Protein 2OFC (pdb70)

Sequence (282 aa):
TYKITVRVYQTNPNAFFHPVEKTVWKYANGGTWTITDDQHVLTMGGSGTSGTLRFHADNGESFTATFGVHNYKRWCDIVTNLAADETGMVINQQYYSQKNREEARERQLSNYEVKNAKGRNFEIVYTEAEGNDLHANLIIGTYKITVRVYQTNPNAFFHPVEKTVWKYANGGTWTITDDQHVLTMGGSGTSGTLRFHADNGESFTATFGVHNYKRWCDIVTNLAADETGMVINQQYYSQKNREEARERQLSNYEVKNAKGRNFEIVYTEAEGNDLHANLIIG

Radius of gyration: 18.14 Å; Cα contacts (8 Å, |Δi|>4): 784; chains: 2; bounding box: 44×47×47 Å

CATH classification: 2.60.270.20

Structure (mmCIF, N/CA/C/O backbone):
data_2OFC
#
_entry.id   2OFC
#
_cell.length_a   99.811
_cell.length_b   99.811
_cell.length_c   63.991
_cell.angle_alpha   90.00
_cell.angle_beta   90.00
_cell.angle_gamma   90.00
#
_symmetry.space_group_name_H-M   'P 42 21 2'
#
loop_
_entity.id
_entity.type
_entity.pdbx_description
1 polymer 'Sclerotium rolfsii lectin'
2 non-polymer 2-AMINO-2-HYDROXYMETHYL-PROPANE-1,3-DIOL
3 non-polymer (4S)-2-METHYL-2,4-PENTANEDIOL
4 non-polymer 'ACETATE ION'
5 water water
#
loop_
_atom_site.group_PDB
_atom_site.id
_atom_site.type_symbol
_atom_site.label_atom_id
_atom_site.label_alt_id
_atom_site.label_comp_id
_atom_site.label_asym_id
_atom_site.label_entity_id
_atom_site.label_seq_id
_atom_site.pdbx_PDB_ins_code
_atom_site.Cartn_x
_atom_site.Cartn_y
_atom_site.Cartn_z
_atom_site.occupancy
_atom_site.B_iso_or_equiv
_atom_site.auth_seq_id
_atom_site.auth_comp_id
_atom_site.auth_asym_id
_atom_site.auth_atom_id
_atom_site.pdbx_PDB_model_num
ATOM 4 N N . THR A 1 2 ? 14.659 -0.646 21.611 1.00 10.28 1 THR A N 1
ATOM 5 C CA . THR A 1 2 ? 15.618 0.368 22.059 1.00 9.70 1 THR A CA 1
ATOM 6 C C . THR A 1 2 ? 16.206 0.043 23.434 1.00 8.15 1 THR A C 1
ATOM 7 O O . THR A 1 2 ? 15.621 -0.712 24.219 1.00 8.83 1 THR A O 1
ATOM 14 N N . TYR A 1 3 ? 17.378 0.600 23.688 1.00 6.92 2 TYR A N 1
ATOM 15 C CA . TYR A 1 3 ? 18.062 0.492 24.964 1.00 6.84 2 TYR A CA 1
ATOM 16 C C . TYR A 1 3 ? 18.353 1.876 25.505 1.00 6.42 2 TYR A C 1
ATOM 17 O O . TYR A 1 3 ? 18.684 2.776 24.735 1.00 8.25 2 TYR A O 1
ATOM 26 N N . LYS A 1 4 ? 18.264 2.030 26.822 1.00 6.09 3 LYS A N 1
ATOM 27 C CA . LYS A 1 4 ? 18.570 3.287 27.494 1.00 6.41 3 LYS A CA 1
ATOM 28 C C . LYS A 1 4 ? 19.601 3.019 28.569 1.00 5.39 3 LYS A C 1
ATOM 29 O O . LYS A 1 4 ? 19.509 2.011 29.271 1.00 5.95 3 LYS A O 1
ATOM 35 N N . ILE A 1 5 ? 20.574 3.922 28.684 1.00 5.17 4 ILE A N 1
ATOM 36 C CA . ILE A 1 5 ? 21.563 3.886 29.762 1.00 5.16 4 ILE A CA 1
ATOM 37 C C . ILE A 1 5 ? 21.566 5.247 30.444 1.00 5.15 4 ILE A C 1
ATOM 38 O O . ILE A 1 5 ? 21.832 6.268 29.807 1.00 6.04 4 ILE A O 1
ATOM 43 N N . THR A 1 6 ? 21.237 5.269 31.736 1.00 5.48 5 THR A N 1
ATOM 44 C CA . THR A 1 6 ? 21.164 6.490 32.534 1.00 5.64 5 THR A CA 1
ATOM 45 C C . THR A 1 6 ? 22.383 6.552 33.442 1.00 5.26 5 THR A C 1
ATOM 46 O O . THR A 1 6 ? 22.574 5.642 34.253 1.00 6.15 5 THR A O 1
ATOM 50 N N . VAL A 1 7 ? 23.182 7.608 33.312 1.00 5.32 6 VAL A N 1
ATOM 51 C CA . VAL A 1 7 ? 24.462 7.731 33.999 1.00 5.36 6 VAL A CA 1
ATOM 52 C C . VAL A 1 7 ? 24.438 8.851 35.037 1.00 5.58 6 VAL A C 1
ATOM 53 O O . VAL A 1 7 ? 24.110 10.000 34.738 1.00 6.27 6 VAL A O 1
ATOM 57 N N . ARG A 1 8 ? 24.804 8.479 36.264 1.00 5.71 7 ARG A N 1
ATOM 58 C CA . ARG A 1 8 ? 24.984 9.402 37.388 1.00 6.09 7 ARG A CA 1
ATOM 59 C C . ARG A 1 8 ? 26.472 9.551 37.671 1.00 5.99 7 ARG A C 1
ATOM 60 O O . ARG A 1 8 ? 27.167 8.554 37.850 1.00 6.61 7 ARG A O 1
ATOM 68 N N . VAL A 1 9 ? 26.953 10.790 37.743 1.00 6.36 8 VAL A N 1
ATOM 69 C CA . VAL A 1 9 ? 28.370 11.053 37.977 1.00 7.22 8 VAL A CA 1
ATOM 70 C C . VAL A 1 9 ? 28.596 11.459 39.439 1.00 7.27 8 VAL A C 1
ATOM 71 O O . VAL A 1 9 ? 28.020 12.424 39.935 1.00 8.43 8 VAL A O 1
ATOM 75 N N . TYR A 1 10 ? 29.479 10.717 40.093 1.00 7.00 9 TYR A N 1
ATOM 76 C CA . TYR A 1 10 ? 29.883 10.952 41.467 1.00 7.91 9 TYR A CA 1
ATOM 77 C C . TYR A 1 10 ? 31.318 11.437 41.458 1.00 8.14 9 TYR A C 1
ATOM 78 O O . TYR A 1 10 ? 32.197 10.770 40.983 1.00 10.62 9 TYR A O 1
ATOM 87 N N . GLN A 1 11 ? 31.573 12.612 42.001 1.00 9.87 10 GLN A N 1
ATOM 88 C CA . GLN A 1 11 ? 32.941 13.129 42.180 1.00 10.38 10 GLN A CA 1
ATOM 89 C C . GLN A 1 11 ? 33.250 13.149 43.638 1.00 11.10 10 GLN A C 1
ATOM 90 O O . GLN A 1 11 ? 32.530 13.778 44.409 1.00 12.14 10 GLN A O 1
ATOM 96 N N . THR A 1 12 ? 34.325 12.480 44.015 1.00 13.23 11 THR A N 1
ATOM 97 C CA . THR A 1 12 ? 34.619 12.224 45.413 1.00 14.14 11 THR A CA 1
ATOM 98 C C . THR A 1 12 ? 35.851 12.961 45.946 1.00 13.99 11 THR A C 1
ATOM 99 O O . THR A 1 12 ? 36.064 12.970 47.163 1.00 16.09 11 THR A O 1
ATOM 103 N N . ASN A 1 13 ? 36.634 13.595 45.074 1.00 13.09 12 ASN A N 1
ATOM 104 C CA . ASN A 1 13 ? 37.950 14.144 45.443 1.00 12.61 12 ASN A CA 1
ATOM 105 C C . ASN A 1 13 ? 38.014 15.638 45.128 1.00 11.54 12 ASN A C 1
ATOM 106 O O . ASN A 1 13 ? 38.035 16.030 43.962 1.00 10.96 12 ASN A O 1
ATOM 111 N N . PRO A 1 14 ? 38.074 16.499 46.167 1.00 12.94 13 PRO A N 1
ATOM 112 C CA . PRO A 1 14 ? 38.068 17.945 45.930 1.00 12.51 13 PRO A CA 1
ATOM 113 C C . PRO A 1 14 ? 39.348 18.483 45.315 1.00 11.97 13 PRO A C 1
ATOM 114 O O . PRO A 1 14 ? 39.390 19.669 45.027 1.00 12.37 13 PRO A O 1
ATOM 118 N N . ASN A 1 15 ? 40.365 17.653 45.079 1.00 11.51 14 ASN A N 1
ATOM 119 C CA . ASN A 1 15 ? 41.563 18.155 44.427 1.00 11.82 14 ASN A CA 1
ATOM 120 C C . ASN A 1 15 ? 41.392 18.384 42.920 1.00 11.27 14 ASN A C 1
ATOM 121 O O . ASN A 1 15 ? 42.331 18.845 42.272 1.00 13.62 14 ASN A O 1
ATOM 126 N N . ALA A 1 16 ? 40.202 18.082 42.375 1.00 10.63 15 ALA A N 1
ATOM 127 C CA . ALA A 1 16 ? 39.919 18.338 40.978 1.00 10.42 15 ALA A CA 1
ATOM 128 C C . ALA A 1 16 ? 38.424 18.506 40.808 1.00 9.38 15 ALA A C 1
ATOM 129 O O . ALA A 1 16 ? 37.642 18.083 41.660 1.00 10.01 15 ALA A O 1
ATOM 131 N N . PHE A 1 17 ? 38.018 19.079 39.682 1.00 8.80 16 PHE A N 1
ATOM 132 C CA . PHE A 1 17 ? 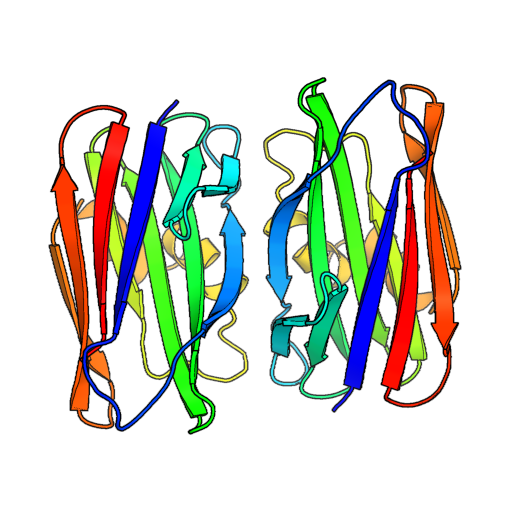36.605 19.125 39.315 1.00 8.63 16 PHE A CA 1
ATOM 133 C C . PHE A 1 17 ? 36.507 18.825 37.821 1.00 8.23 16 PHE A C 1
ATOM 134 O O . PHE A 1 17 ? 37.027 19.571 36.996 1.00 9.47 16 PHE A O 1
ATOM 142 N N . PHE A 1 18 ? 35.869 17.715 37.493 1.00 8.33 17 PHE A N 1
ATOM 143 C CA . PHE A 1 18 ? 35.671 17.304 36.115 1.00 8.21 17 PHE A CA 1
ATOM 144 C C . PHE A 1 18 ? 34.298 17.763 35.625 1.00 8.33 17 PHE A C 1
ATOM 145 O O . PHE A 1 18 ? 33.331 17.835 36.385 1.00 10.04 17 PHE A O 1
ATOM 153 N N . HIS A 1 19 ? 34.211 18.038 34.336 1.00 9.28 18 HIS A N 1
ATOM 154 C CA . HIS A 1 19 ? 32.923 18.315 33.720 1.00 9.50 18 HIS A CA 1
ATOM 155 C C . HIS A 1 19 ? 32.940 17.782 32.286 1.00 7.92 18 HIS A C 1
ATOM 156 O O . HIS A 1 19 ? 33.995 17.596 31.673 1.00 7.24 18 HIS A O 1
ATOM 163 N N . PRO A 1 20 ? 31.762 17.471 31.769 1.00 8.06 19 PRO A N 1
ATOM 164 C CA . PRO A 1 20 ? 31.678 16.870 30.465 1.00 7.70 19 PRO A CA 1
ATOM 165 C C . PRO A 1 20 ? 31.954 17.899 29.385 1.00 6.83 19 PRO A C 1
ATOM 166 O O . PRO A 1 20 ? 31.435 19.017 29.438 1.00 9.55 19 PRO A O 1
ATOM 170 N N . VAL A 1 21 ? 32.726 17.497 28.390 1.00 5.17 20 VAL A N 1
ATOM 171 C CA . VAL A 1 21 ? 33.112 18.379 27.301 1.00 5.49 20 VAL A CA 1
ATOM 172 C C . VAL A 1 21 ? 32.780 17.819 25.916 1.00 4.97 20 VAL A C 1
ATOM 173 O O . VAL A 1 21 ? 33.031 18.487 24.911 1.00 5.52 20 VAL A O 1
ATOM 177 N N . GLU A 1 22 ? 32.207 16.620 25.841 1.00 4.61 21 GLU A N 1
ATOM 178 C CA . GLU A 1 22 ? 31.877 16.018 24.558 1.00 4.58 21 GLU A CA 1
ATOM 179 C C . GLU A 1 22 ? 30.957 14.846 24.841 1.00 4.65 21 GLU A C 1
ATOM 180 O O . GLU A 1 22 ? 31.150 14.138 25.836 1.00 5.21 21 GLU A O 1
ATOM 186 N N . LYS A 1 23 ? 29.981 14.617 23.963 1.00 4.59 22 LYS A N 1
ATOM 187 C CA . LYS A 1 23 ? 29.088 13.478 24.090 1.00 4.91 22 LYS A CA 1
ATOM 188 C C . LYS A 1 23 ? 28.761 12.985 22.688 1.00 4.85 22 LYS A C 1
ATOM 189 O O . LYS A 1 23 ? 28.205 13.730 21.882 1.00 6.79 22 LYS A O 1
ATOM 200 N N . THR A 1 24 ? 29.167 11.755 22.381 1.00 4.36 23 THR A N 1
ATOM 201 C CA . THR A 1 24 ? 29.091 11.230 21.025 1.00 4.50 23 THR A CA 1
ATOM 202 C C . THR A 1 24 ? 28.191 10.000 20.980 1.00 4.20 23 THR A C 1
ATOM 203 O O . THR A 1 24 ? 28.015 9.325 21.993 1.00 5.09 23 THR A O 1
ATOM 207 N N . VAL A 1 25 ? 27.664 9.699 19.797 1.00 4.47 24 VAL A N 1
ATOM 208 C CA . VAL A 1 25 ? 26.848 8.517 19.590 1.00 5.05 24 VAL A CA 1
ATOM 209 C C . VAL A 1 25 ? 27.306 7.792 18.339 1.00 4.97 24 VAL A C 1
ATOM 210 O O . VAL A 1 25 ? 27.372 8.376 17.254 1.00 5.43 24 VAL A O 1
ATOM 214 N N . TRP A 1 26 ? 27.633 6.513 18.489 1.00 5.25 25 TRP A N 1
ATOM 215 C CA . TRP A 1 26 ? 28.070 5.710 17.367 1.00 5.48 25 TRP A CA 1
ATOM 216 C C . TRP A 1 26 ? 26.890 5.345 16.448 1.00 5.42 25 TRP A C 1
ATOM 217 O O . TRP A 1 26 ? 25.729 5.321 16.843 1.00 5.99 25 TRP A O 1
ATOM 228 N N . LYS A 1 27 ? 27.230 5.089 15.185 1.00 5.98 26 LYS A N 1
ATOM 229 C CA . LYS A 1 27 ? 26.281 5.061 14.082 1.00 6.45 26 LYS A CA 1
ATOM 230 C C . LYS A 1 27 ? 25.497 3.770 13.896 1.00 6.60 26 LYS A C 1
ATOM 231 O O . LYS A 1 27 ? 24.529 3.756 13.137 1.00 7.89 26 LYS A O 1
ATOM 237 N N . TYR A 1 28 ? 25.922 2.678 14.532 1.00 6.54 27 TYR A N 1
ATOM 238 C CA . TYR A 1 28 ? 25.219 1.411 14.407 1.00 7.24 27 TYR A CA 1
ATOM 239 C C . TYR A 1 28 ? 23.869 1.448 15.112 1.00 7.32 27 TYR A C 1
ATOM 240 O O . TYR A 1 28 ? 23.581 2.331 15.913 1.00 7.11 27 TYR A O 1
ATOM 249 N N . ALA A 1 29 ? 23.044 0.449 14.810 1.00 8.40 28 ALA A N 1
ATOM 250 C CA . ALA A 1 29 ? 21.771 0.216 15.503 1.00 8.93 28 ALA A CA 1
ATOM 251 C C . ALA A 1 29 ? 20.855 1.427 15.476 1.00 8.91 28 ALA A C 1
ATOM 252 O O . ALA A 1 29 ? 20.139 1.701 16.434 1.00 9.63 28 ALA A O 1
ATOM 254 N N . ASN A 1 30 ? 20.855 2.130 14.343 1.00 8.81 29 ASN A N 1
ATOM 255 C CA . ASN A 1 30 ? 20.047 3.321 14.166 1.00 9.22 29 ASN A CA 1
ATOM 256 C C . ASN A 1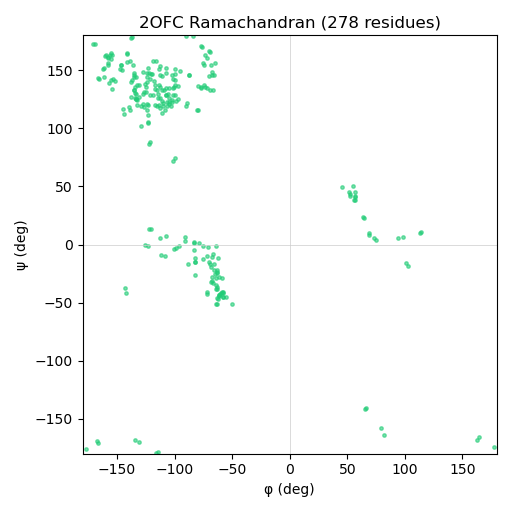 30 ? 20.450 4.469 15.100 1.00 8.52 29 ASN A C 1
ATOM 257 O O . ASN A 1 30 ? 19.658 5.381 15.346 1.00 9.82 29 ASN A O 1
ATOM 262 N N . GLY A 1 31 ? 21.688 4.457 15.576 1.00 7.66 30 GLY A N 1
ATOM 263 C CA . GLY A 1 31 ? 22.202 5.577 16.336 1.00 7.13 30 GLY A CA 1
ATOM 264 C C . GLY A 1 31 ? 21.499 5.747 17.664 1.00 6.42 30 GLY A C 1
ATOM 265 O O . GLY A 1 31 ? 21.201 4.767 18.362 1.00 7.38 30 GLY A O 1
ATOM 266 N N . GLY A 1 32 ? 21.252 6.996 18.035 1.00 6.45 31 GLY A N 1
ATOM 267 C CA . GLY A 1 32 ? 20.775 7.268 19.367 1.00 7.13 31 GLY A CA 1
ATOM 268 C C . GLY A 1 32 ? 20.962 8.719 19.721 1.00 6.79 31 GLY A C 1
ATOM 269 O O . GLY A 1 32 ? 21.248 9.543 18.857 1.00 8.05 31 GLY A O 1
ATOM 270 N N . THR A 1 33 ? 20.793 9.037 20.994 1.00 6.61 32 THR A N 1
ATOM 271 C CA . THR A 1 33 ? 20.733 10.423 21.440 1.00 6.72 32 THR A CA 1
ATOM 272 C C . THR A 1 33 ? 21.239 10.479 22.910 1.00 6.54 32 THR A C 1
ATOM 273 O O . THR A 1 33 ? 20.912 9.586 23.703 1.00 7.74 32 THR A O 1
ATOM 277 N N . TRP A 1 34 ? 22.006 11.513 23.261 1.00 5.94 33 TRP A N 1
ATOM 278 C CA . TRP A 1 34 ? 22.285 11.839 24.656 1.00 6.67 33 TRP A CA 1
ATOM 279 C C . TRP A 1 34 ? 21.385 12.983 25.079 1.00 7.65 33 TRP A C 1
ATOM 280 O O . TRP A 1 34 ? 21.308 13.993 24.403 1.00 10.97 33 TRP A O 1
ATOM 291 N N . THR A 1 35 ? 20.791 12.884 26.258 1.00 7.72 34 THR A N 1
ATOM 292 C CA . THR A 1 35 ? 20.062 14.000 26.847 1.00 8.66 34 THR A CA 1
ATOM 293 C C . THR A 1 35 ? 20.394 14.061 28.323 1.00 7.87 34 THR A C 1
ATOM 294 O O . THR A 1 35 ? 21.179 13.263 28.826 1.00 6.74 34 THR A O 1
ATOM 301 N N . ILE A 1 36 ? 19.831 15.063 28.987 1.00 9.03 35 ILE A N 1
ATOM 302 C CA . ILE A 1 36 ? 20.006 15.242 30.411 1.00 9.76 35 ILE A CA 1
ATOM 303 C C . ILE A 1 36 ? 18.651 15.339 31.059 1.00 9.34 35 ILE A C 1
ATOM 304 O O . ILE A 1 36 ? 17.786 16.108 30.624 1.00 9.77 35 ILE A O 1
ATOM 309 N N . THR A 1 37 ? 18.495 14.567 32.126 1.00 9.18 36 THR A N 1
ATOM 310 C CA . THR A 1 37 ? 17.317 14.636 32.962 1.00 10.54 36 THR A CA 1
ATOM 311 C C . THR A 1 37 ? 17.739 14.555 34.415 1.00 9.91 36 THR A C 1
ATOM 312 O O . THR A 1 37 ? 18.456 13.637 34.797 1.00 9.42 36 THR A O 1
ATOM 316 N N . ASP A 1 38 ? 17.306 15.514 35.229 1.00 10.91 37 ASP A N 1
ATOM 317 C CA . ASP A 1 38 ? 17.649 15.511 36.670 1.00 11.61 37 ASP A CA 1
ATOM 318 C C . ASP A 1 38 ? 19.179 15.367 36.891 1.00 10.50 37 ASP A C 1
ATOM 319 O O . ASP A 1 38 ? 19.616 14.644 37.767 1.00 10.44 37 ASP A O 1
ATOM 324 N N . ASP A 1 39 ? 19.976 16.060 36.081 1.00 9.76 38 ASP A N 1
ATOM 325 C CA . ASP A 1 39 ? 21.445 16.066 36.154 1.00 9.77 38 ASP A CA 1
ATOM 326 C C . ASP A 1 39 ? 22.085 14.721 35.752 1.00 9.69 38 ASP A C 1
ATOM 327 O O . ASP A 1 39 ? 23.305 14.541 35.910 1.00 12.28 38 ASP A O 1
ATOM 332 N N . GLN A 1 40 ? 21.292 13.799 35.205 1.00 7.34 39 GLN A N 1
ATOM 333 C CA . GLN A 1 40 ? 21.777 12.503 34.749 1.00 7.02 39 GLN A CA 1
ATOM 334 C C . GLN A 1 40 ? 21.938 12.531 33.238 1.00 6.60 39 GLN A C 1
ATOM 335 O O . GLN A 1 40 ? 21.108 13.118 32.541 1.00 7.58 39 GLN A O 1
ATOM 341 N N . HIS A 1 41 ? 22.987 11.879 32.744 1.00 6.17 40 HIS A N 1
ATOM 342 C CA . HIS A 1 41 ? 23.225 11.767 31.313 1.00 5.95 40 HIS A CA 1
ATOM 343 C C . HIS A 1 41 ? 22.541 10.514 30.810 1.00 5.77 40 HIS A C 1
ATOM 344 O O . HIS A 1 41 ? 22.881 9.417 31.259 1.00 7.12 40 HIS A O 1
ATOM 351 N N . VAL A 1 42 ? 21.596 10.665 29.887 1.00 5.64 41 VAL A N 1
ATOM 352 C CA . VAL A 1 42 ? 20.778 9.562 29.431 1.00 6.02 41 VAL A CA 1
ATOM 353 C C . VAL A 1 42 ? 21.066 9.307 27.954 1.00 5.65 41 VAL A C 1
ATOM 354 O O . VAL A 1 42 ? 20.880 10.183 27.115 1.00 6.87 41 VAL A O 1
ATOM 358 N N . LEU A 1 43 ? 21.544 8.102 27.666 1.00 5.17 42 LEU A N 1
ATOM 359 C CA . LEU A 1 43 ? 21.827 7.647 26.309 1.00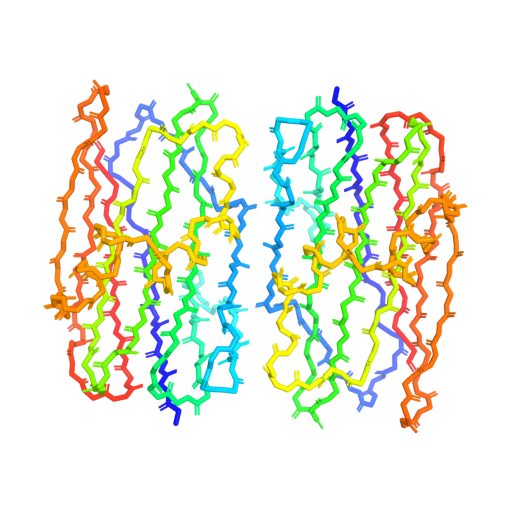 5.59 42 LEU A CA 1
ATOM 360 C C . LEU A 1 43 ? 20.702 6.717 25.875 1.00 5.44 42 LEU A C 1
ATOM 361 O O . LEU A 1 43 ? 20.500 5.670 26.488 1.00 6.43 42 LEU A O 1
ATOM 366 N N . THR A 1 44 ? 19.991 7.077 24.809 1.00 5.91 43 THR A N 1
ATOM 367 C CA . THR A 1 44 ? 19.000 6.212 24.204 1.00 6.40 43 THR A CA 1
ATOM 368 C C . THR A 1 44 ? 19.560 5.746 22.875 1.00 6.47 43 THR A C 1
ATOM 369 O O . THR A 1 44 ? 20.090 6.529 22.104 1.00 8.85 43 THR A O 1
ATOM 373 N N . MET A 1 45 ? 19.467 4.450 22.616 1.00 6.43 44 MET A N 1
ATOM 374 C CA . MET A 1 45 ? 20.009 3.834 21.410 1.00 6.67 44 MET A CA 1
ATOM 375 C C . MET A 1 45 ? 18.904 3.103 20.686 1.00 6.88 44 MET A C 1
ATOM 376 O O . MET A 1 45 ? 18.012 2.531 21.303 1.00 7.40 44 MET A O 1
ATOM 381 N N . GLY A 1 46 ? 18.989 3.056 19.361 1.00 7.01 45 GLY A N 1
ATOM 382 C CA . GLY A 1 46 ? 17.935 2.484 18.562 1.00 7.58 45 GLY A CA 1
ATOM 383 C C . GLY A 1 46 ? 17.774 0.989 18.701 1.00 7.95 45 GLY A C 1
ATOM 384 O O . GLY A 1 46 ? 16.747 0.459 18.353 1.00 11.46 45 GLY A O 1
ATOM 385 N N . GLY A 1 47 ? 18.786 0.299 19.189 1.00 7.86 46 GLY A N 1
ATOM 386 C CA . GLY A 1 47 ? 18.757 -1.136 19.381 1.00 7.51 46 GLY A CA 1
ATOM 387 C C . GLY A 1 47 ? 20.060 -1.545 20.019 1.00 6.80 46 GLY A C 1
ATOM 388 O O . GLY A 1 47 ? 20.886 -0.694 20.350 1.00 7.80 46 GLY A O 1
ATOM 389 N N . SER A 1 48 ? 20.256 -2.843 20.200 1.00 7.29 47 SER A N 1
ATOM 390 C CA . SER A 1 48 ? 21.546 -3.353 20.606 1.00 6.72 47 SER A CA 1
ATOM 391 C C . SER A 1 48 ? 22.571 -3.166 19.493 1.00 6.20 47 SER A C 1
ATOM 392 O O . SER A 1 48 ? 22.235 -3.301 18.314 1.00 7.81 47 SER A O 1
ATOM 395 N N . GLY A 1 49 ? 23.814 -2.904 19.877 1.00 6.20 48 GLY A N 1
ATOM 396 C CA . GLY A 1 49 ? 24.926 -2.893 18.956 1.00 6.31 48 GLY A CA 1
ATOM 397 C C . GLY A 1 49 ? 25.593 -1.546 18.742 1.00 5.84 48 GLY A C 1
ATOM 398 O O . GLY A 1 49 ? 26.425 -1.420 17.845 1.00 6.93 48 GLY A O 1
ATOM 399 N N . THR A 1 50 ? 25.267 -0.554 19.564 1.00 5.33 49 THR A N 1
ATOM 400 C CA . THR A 1 50 ? 25.924 0.722 19.479 1.00 5.45 49 THR A CA 1
ATOM 401 C C . THR A 1 50 ? 26.303 1.212 20.888 1.00 5.08 49 THR A C 1
ATOM 402 O O . THR A 1 50 ? 26.297 0.430 21.842 1.00 5.10 49 THR A O 1
ATOM 406 N N . SER A 1 51 ? 26.698 2.474 20.992 1.00 4.93 50 SER A N 1
ATOM 407 C CA . SER A 1 51 ? 27.282 3.009 22.198 1.00 4.62 50 SER A CA 1
ATOM 408 C C . SER A 1 51 ? 27.383 4.521 22.081 1.00 4.55 50 SER A C 1
ATOM 409 O O . SER A 1 51 ? 27.157 5.091 21.007 1.00 5.58 50 SER A O 1
ATOM 412 N N . GLY A 1 52 ? 27.764 5.145 23.184 1.00 4.47 51 GLY A N 1
ATOM 413 C CA . GLY A 1 52 ? 28.062 6.558 23.219 1.00 4.42 51 GLY A CA 1
ATOM 414 C C . GLY A 1 52 ? 29.146 6.836 24.234 1.00 4.26 51 GLY A C 1
ATOM 415 O O . GLY A 1 52 ? 29.280 6.114 25.229 1.00 4.90 51 GLY A O 1
ATOM 416 N N . THR A 1 53 ? 29.907 7.892 23.969 1.00 4.60 52 THR A N 1
ATOM 417 C CA . THR A 1 53 ? 31.047 8.276 24.780 1.00 4.61 52 THR A CA 1
ATOM 418 C C . THR A 1 53 ? 30.832 9.655 25.409 1.00 4.51 52 THR A C 1
ATOM 419 O O . THR A 1 53 ? 30.448 10.599 24.721 1.00 5.37 52 THR A O 1
ATOM 423 N N . LEU A 1 54 ? 31.134 9.751 26.698 1.00 4.51 53 LEU A N 1
ATOM 424 C CA . LEU A 1 54 ? 31.246 11.012 27.406 1.00 4.67 53 LEU A CA 1
ATOM 425 C C . LEU A 1 54 ? 32.727 11.280 27.641 1.00 4.70 53 LEU A C 1
ATOM 426 O O . LEU A 1 54 ? 33.434 10.425 28.160 1.00 6.25 53 LEU A O 1
ATOM 431 N N . ARG A 1 55 ? 33.197 12.470 27.284 1.00 4.73 54 ARG A N 1
ATOM 432 C CA . ARG A 1 55 ? 34.545 12.894 27.626 1.00 5.07 54 ARG A CA 1
ATOM 433 C C . ARG A 1 55 ? 34.463 13.957 28.707 1.00 5.01 54 ARG A C 1
ATOM 434 O O . ARG A 1 55 ? 33.639 14.866 28.613 1.00 5.73 54 ARG A O 1
ATOM 442 N N . PHE A 1 56 ? 35.312 13.821 29.719 1.00 5.73 55 PHE A N 1
ATOM 443 C CA . PHE A 1 56 ? 35.381 14.732 30.843 1.00 6.40 55 PHE A CA 1
ATOM 444 C C . PHE A 1 56 ? 36.777 15.330 30.911 1.00 6.69 55 PHE A C 1
ATOM 445 O O . PHE A 1 56 ? 37.769 14.667 30.627 1.00 8.04 55 PHE A O 1
ATOM 453 N N . HIS A 1 57 ? 36.827 16.581 31.348 1.00 7.48 56 HIS A N 1
ATOM 454 C CA . HIS A 1 57 ? 38.048 17.329 31.494 1.00 9.22 56 HIS A CA 1
ATOM 455 C C . HIS A 1 57 ? 38.032 18.015 32.871 1.00 9.08 56 HIS A C 1
ATOM 456 O O . HIS A 1 57 ? 36.969 18.445 33.339 1.00 10.07 56 HIS A O 1
ATOM 463 N N . ALA A 1 58 ? 39.198 18.106 33.511 1.00 9.01 57 ALA A N 1
ATOM 464 C CA . ALA A 1 58 ? 39.348 18.881 34.752 1.00 10.53 57 ALA A CA 1
ATOM 465 C C . ALA A 1 58 ? 40.248 20.070 34.466 1.00 11.94 57 ALA A C 1
ATOM 466 O O . ALA A 1 58 ? 41.092 20.013 33.580 1.00 13.73 57 ALA A O 1
ATOM 468 N N . ASP A 1 59 ? 40.115 21.155 35.213 1.00 14.79 58 ASP A N 1
ATOM 469 C CA . ASP A 1 59 ? 40.925 22.337 34.883 1.00 16.37 58 ASP A CA 1
ATOM 470 C C . ASP A 1 59 ? 42.405 22.139 35.239 1.00 17.60 58 ASP A C 1
ATOM 471 O O . ASP A 1 59 ? 43.242 22.955 34.845 1.00 19.17 58 ASP A O 1
ATOM 476 N N . ASN A 1 60 ? 42.733 21.062 35.960 1.00 17.61 59 ASN A N 1
ATOM 477 C CA . ASN A 1 60 ? 44.126 20.686 36.201 1.00 17.57 59 ASN A CA 1
ATOM 478 C C . ASN A 1 60 ? 44.751 19.892 35.051 1.00 17.76 59 ASN A C 1
ATOM 479 O O . ASN A 1 60 ? 45.902 19.469 35.145 1.00 18.63 59 ASN A O 1
ATOM 484 N N . GLY A 1 61 ? 43.983 19.666 33.982 1.00 17.02 60 GLY A N 1
ATOM 485 C CA . GLY A 1 61 ? 44.498 19.011 32.784 1.00 16.03 60 GLY A CA 1
ATOM 486 C C . GLY A 1 61 ? 44.106 17.555 32.608 1.00 15.46 60 GLY A C 1
ATOM 487 O O . GLY A 1 61 ? 44.200 17.020 31.505 1.00 17.54 60 GLY A O 1
ATOM 488 N N . GLU A 1 62 ? 43.683 16.901 33.680 1.00 13.16 61 GLU A N 1
ATOM 489 C CA . GLU A 1 62 ? 43.295 15.505 33.583 1.00 11.99 61 GLU A CA 1
ATOM 490 C C . GLU A 1 62 ? 42.059 15.345 32.719 1.00 10.02 61 GLU A C 1
ATOM 491 O O . GLU A 1 62 ? 41.187 16.197 32.712 1.00 10.21 61 GLU A O 1
ATOM 497 N N . SER A 1 63 ? 41.973 14.240 31.988 1.00 10.08 62 SER A N 1
ATOM 498 C CA . SER A 1 63 ? 40.779 13.963 31.208 1.00 9.50 62 SER A CA 1
ATOM 499 C C . SER A 1 63 ? 40.629 12.470 30.961 1.00 8.75 62 SER A C 1
ATOM 500 O O . SER A 1 63 ? 41.590 11.699 31.052 1.00 10.47 62 SER A O 1
ATOM 503 N N . PHE A 1 64 ? 39.406 12.062 30.647 1.00 6.74 63 PHE A N 1
ATOM 504 C CA . PHE A 1 64 ? 39.128 10.664 30.390 1.00 6.11 63 PHE A CA 1
ATOM 505 C C . PHE A 1 64 ? 37.843 10.560 29.599 1.00 5.16 63 PHE A C 1
ATOM 506 O O . PHE A 1 64 ? 37.041 11.501 29.554 1.00 5.64 63 PHE A O 1
ATOM 514 N N . THR A 1 65 ? 37.645 9.395 28.996 1.00 5.06 64 THR A N 1
ATOM 515 C CA . THR A 1 65 ? 36.378 9.044 28.398 1.00 5.12 64 THR A CA 1
ATOM 516 C C . THR A 1 65 ? 35.718 7.895 29.155 1.00 5.06 64 THR A C 1
ATOM 517 O O . THR A 1 65 ? 36.393 6.984 29.652 1.00 5.82 64 THR A O 1
ATOM 521 N N . ALA A 1 66 ? 34.390 7.948 29.206 1.00 4.77 65 ALA A N 1
ATOM 522 C CA . ALA A 1 66 ? 33.545 6.875 29.706 1.00 4.65 65 ALA A CA 1
ATOM 523 C C . ALA A 1 66 ? 32.576 6.518 28.587 1.00 4.36 65 ALA A C 1
ATOM 524 O O . ALA A 1 66 ? 31.832 7.372 28.128 1.00 4.97 65 ALA A O 1
ATOM 526 N N . THR A 1 67 ? 32.633 5.265 28.138 1.00 4.77 66 THR A N 1
ATOM 527 C CA . THR A 1 67 ? 31.814 4.781 27.044 1.00 4.72 66 THR A CA 1
ATOM 528 C C . THR A 1 67 ? 30.889 3.695 27.554 1.00 4.47 66 THR A C 1
ATOM 529 O O . THR A 1 67 ? 31.287 2.830 28.355 1.00 5.32 66 THR A O 1
ATOM 533 N N . PHE A 1 68 ? 29.645 3.764 27.100 1.00 4.42 67 PHE A N 1
ATOM 534 C CA . PHE A 1 68 ? 28.555 2.909 27.532 1.00 4.64 67 PHE A CA 1
ATOM 535 C C . PHE A 1 68 ? 27.837 2.391 26.300 1.00 4.52 67 PHE A C 1
ATOM 536 O O . PHE A 1 68 ? 27.579 3.158 25.382 1.00 5.01 67 PHE A O 1
ATOM 544 N N . GLY A 1 69 ? 27.480 1.111 26.265 1.00 4.64 68 GLY A N 1
ATOM 545 C CA . GLY A 1 69 ? 26.748 0.598 25.128 1.00 5.02 68 GLY A CA 1
ATOM 546 C C . GLY A 1 69 ? 26.154 -0.757 25.402 1.00 4.82 68 GLY A C 1
ATOM 547 O O . GLY A 1 69 ? 26.178 -1.243 26.537 1.00 5.30 68 GLY A O 1
ATOM 548 N N . VAL A 1 70 ? 25.628 -1.362 24.344 1.00 5.00 69 VAL A N 1
ATOM 549 C CA . VAL A 1 70 ? 24.998 -2.678 24.417 1.00 5.29 69 VAL A CA 1
ATOM 550 C C . VAL A 1 70 ? 25.542 -3.497 23.261 1.00 5.32 69 VAL A C 1
ATOM 551 O O . VAL A 1 70 ? 25.558 -3.041 22.120 1.00 5.82 69 VAL A O 1
ATOM 555 N N . HIS A 1 71 ? 26.013 -4.709 23.572 1.00 5.74 70 HIS A N 1
ATOM 556 C CA . HIS A 1 71 ? 26.607 -5.606 22.598 1.00 6.00 70 HIS A CA 1
ATOM 557 C C . HIS A 1 71 ? 25.923 -6.953 22.741 1.00 5.81 70 HIS A C 1
ATOM 558 O O . HIS A 1 71 ? 25.978 -7.557 23.807 1.00 6.34 70 HIS A O 1
ATOM 565 N N . ASN A 1 72 ? 25.266 -7.428 21.685 1.00 6.17 71 ASN A N 1
ATOM 566 C CA . ASN A 1 72 ? 24.473 -8.665 21.768 1.00 6.38 71 ASN A CA 1
ATOM 567 C C . ASN A 1 72 ? 23.596 -8.679 23.030 1.00 6.22 71 ASN A C 1
ATOM 568 O O . ASN A 1 72 ? 23.557 -9.649 23.799 1.00 6.93 71 ASN A O 1
ATOM 573 N N . TYR A 1 73 ? 22.890 -7.564 23.211 1.00 6.03 72 TYR A N 1
ATOM 574 C CA . TYR A 1 73 ? 21.837 -7.427 24.218 1.00 6.07 72 TYR A CA 1
ATOM 575 C C . TYR A 1 73 ? 22.338 -7.283 25.662 1.00 6.18 72 TYR A C 1
ATOM 576 O O . TYR A 1 73 ? 21.513 -7.205 26.578 1.00 7.31 72 TYR A O 1
ATOM 585 N N . LYS A 1 74 ? 23.652 -7.210 25.853 1.00 5.83 73 LYS A N 1
ATOM 586 C CA . LYS A 1 74 ? 24.252 -7.103 27.177 1.00 5.88 73 LYS A CA 1
ATOM 587 C C . LYS A 1 74 ? 25.013 -5.791 27.273 1.00 5.75 73 LYS A C 1
ATOM 588 O O . LYS A 1 74 ? 25.697 -5.372 26.331 1.00 6.31 73 LYS A O 1
ATOM 594 N N . ARG A 1 75 ? 24.937 -5.138 28.423 1.00 5.47 74 ARG A N 1
ATOM 595 C CA . ARG A 1 75 ? 25.632 -3.867 28.561 1.00 5.59 74 ARG A CA 1
ATOM 596 C C . ARG A 1 75 ? 27.134 -4.043 28.555 1.00 5.24 74 ARG A C 1
ATOM 597 O O . ARG A 1 75 ? 27.677 -5.074 28.965 1.00 5.79 74 ARG A O 1
ATOM 605 N N . TRP A 1 76 ? 27.813 -2.972 28.149 1.00 5.40 75 TRP A N 1
ATOM 606 C CA . TRP A 1 76 ? 29.246 -2.900 28.251 1.00 5.40 75 TRP A CA 1
ATOM 607 C C . TRP A 1 76 ? 29.672 -1.497 28.656 1.00 5.28 75 TRP A C 1
ATOM 608 O O . TRP A 1 76 ? 28.885 -0.543 28.588 1.00 5.41 75 TRP A O 1
ATOM 619 N N . CYS A 1 77 ? 30.918 -1.375 29.087 1.00 5.54 76 CYS A N 1
ATOM 620 C CA . CYS A 1 77 ? 31.481 -0.092 29.418 1.00 5.43 76 CYS A CA 1
ATOM 621 C C . CYS A 1 77 ? 32.999 -0.153 29.345 1.00 5.48 76 CYS A C 1
ATOM 622 O O . CYS A 1 77 ? 33.606 -1.228 29.420 1.00 6.30 76 CYS A O 1
ATOM 625 N N . ASP A 1 78 ? 33.615 1.020 29.229 1.00 5.19 77 ASP A N 1
ATOM 626 C CA . ASP A 1 78 ? 35.064 1.131 29.223 1.00 5.19 77 ASP A CA 1
ATOM 627 C C . ASP A 1 78 ? 35.453 2.569 29.524 1.00 5.15 77 ASP A C 1
ATOM 628 O O . ASP A 1 78 ? 34.726 3.499 29.188 1.00 5.71 77 ASP A O 1
ATOM 633 N N . ILE A 1 79 ? 36.627 2.729 30.123 1.00 5.46 78 ILE A N 1
ATOM 634 C CA . ILE A 1 79 ? 37.195 4.022 30.448 1.00 5.80 78 ILE A CA 1
ATOM 635 C C . ILE A 1 79 ? 38.577 4.102 29.813 1.00 6.21 78 ILE A C 1
ATOM 636 O O . ILE A 1 79 ? 39.355 3.143 29.909 1.00 7.01 78 ILE A O 1
ATOM 641 N N . VAL A 1 80 ? 38.879 5.243 29.186 1.00 5.86 79 VAL A N 1
ATOM 642 C CA . VAL A 1 80 ? 40.214 5.521 28.662 1.00 6.48 79 VAL A CA 1
ATOM 643 C C . VAL A 1 80 ? 40.711 6.796 29.336 1.00 6.55 79 VAL A C 1
ATOM 644 O O . VAL A 1 80 ? 40.020 7.807 29.366 1.00 6.67 79 VAL A O 1
ATOM 648 N N . THR A 1 81 ? 41.916 6.730 29.895 1.00 7.40 80 THR A N 1
ATOM 649 C CA . THR A 1 81 ? 42.504 7.863 30.590 1.00 8.79 80 THR A CA 1
ATOM 650 C C . THR A 1 81 ? 43.744 8.353 29.843 1.00 8.99 80 THR A C 1
ATOM 651 O O . THR A 1 81 ? 44.108 7.840 28.795 1.00 9.89 80 THR A O 1
ATOM 655 N N . ASN A 1 82 ? 44.387 9.365 30.410 1.00 10.28 81 ASN A N 1
ATOM 656 C CA . ASN A 1 82 ? 45.622 9.906 29.865 1.00 11.11 81 ASN A CA 1
ATOM 657 C C . ASN A 1 82 ? 45.438 10.360 28.418 1.00 10.82 81 ASN A C 1
ATOM 658 O O . ASN A 1 82 ? 46.314 10.142 27.593 1.00 12.16 81 ASN A O 1
ATOM 663 N N . LEU A 1 83 ? 44.324 11.017 28.110 1.00 10.61 82 LEU A N 1
ATOM 664 C CA . LEU A 1 83 ? 44.014 11.338 26.714 1.00 10.43 82 LEU A CA 1
ATOM 665 C C . LEU A 1 83 ? 44.973 12.386 26.168 1.00 10.52 82 LEU A C 1
ATOM 666 O O . LEU A 1 83 ? 45.221 13.410 26.801 1.00 12.03 82 LEU A O 1
ATOM 671 N N . ALA A 1 84 ? 45.494 12.135 24.975 1.00 10.30 83 ALA A N 1
ATOM 672 C CA . ALA A 1 84 ? 46.196 13.156 24.215 1.00 10.54 83 ALA A CA 1
ATOM 673 C C . ALA A 1 84 ? 45.175 14.149 23.654 1.00 10.04 83 ALA A C 1
ATOM 674 O O . ALA A 1 84 ? 43.983 13.844 23.560 1.00 9.66 83 ALA A O 1
ATOM 676 N N . ALA A 1 85 ? 45.645 15.323 23.240 1.00 10.46 84 ALA A N 1
ATOM 677 C CA . ALA A 1 85 ? 44.766 16.364 22.716 1.00 10.54 84 ALA A CA 1
ATOM 678 C C . ALA A 1 85 ? 44.029 15.920 21.456 1.00 10.26 84 ALA A C 1
ATOM 679 O O . ALA A 1 85 ? 42.924 16.409 21.191 1.00 11.16 84 ALA A O 1
ATOM 681 N N . ASP A 1 86 ? 44.625 15.003 20.690 1.00 9.99 85 ASP A N 1
ATOM 682 C CA . ASP A 1 86 ? 43.986 14.482 19.477 1.00 9.51 85 ASP A CA 1
ATOM 683 C C . ASP A 1 86 ? 43.139 13.231 19.703 1.00 8.90 85 ASP A C 1
ATOM 684 O O . ASP A 1 86 ? 42.623 12.658 18.745 1.00 9.98 85 ASP A O 1
ATOM 689 N N . GLU A 1 87 ? 42.969 12.830 20.960 1.00 7.70 86 GLU A N 1
ATOM 690 C CA . GLU A 1 87 ? 42.062 11.741 21.317 1.00 7.84 86 GLU A CA 1
ATOM 691 C C . GLU A 1 87 ? 40.777 12.345 21.871 1.00 6.68 86 GLU A C 1
ATOM 692 O O . GLU A 1 87 ? 40.518 12.328 23.075 1.00 7.86 86 GLU A O 1
ATOM 698 N N . THR A 1 88 ? 39.994 12.930 20.980 1.00 6.23 87 THR A N 1
ATOM 699 C CA . THR A 1 88 ? 38.709 13.462 21.379 1.00 5.79 87 THR A CA 1
ATOM 700 C C . THR A 1 88 ? 37.723 12.294 21.551 1.00 5.36 87 THR A C 1
ATOM 701 O O . THR A 1 88 ? 38.011 11.132 21.226 1.00 6.01 87 THR A O 1
ATOM 705 N N . GLY A 1 89 ? 36.566 12.599 22.115 1.00 5.35 88 GLY A N 1
ATOM 706 C CA . GLY A 1 89 ? 35.564 11.586 22.356 1.00 5.34 88 GLY A CA 1
ATOM 707 C C . GLY A 1 89 ? 35.139 10.867 21.095 1.00 5.08 88 GLY A C 1
ATOM 708 O O . GLY A 1 89 ? 34.958 9.659 21.101 1.00 5.79 88 GLY A O 1
ATOM 709 N N . MET A 1 90 ? 34.977 11.605 19.995 1.00 5.43 89 MET A N 1
ATOM 710 C CA . MET A 1 90 ? 34.547 10.969 18.761 1.00 5.72 89 MET A CA 1
ATOM 711 C C . MET A 1 90 ? 35.627 10.026 18.223 1.00 5.95 89 MET A C 1
ATOM 712 O O . MET A 1 90 ? 35.306 9.019 17.604 1.00 7.64 89 MET A O 1
ATOM 717 N N . VAL A 1 91 ? 36.899 10.340 18.453 1.00 5.73 90 VAL A N 1
ATOM 718 C CA . VAL A 1 91 ? 37.977 9.427 18.081 1.00 6.43 90 VAL A CA 1
ATOM 719 C C . VAL A 1 91 ? 37.868 8.125 18.887 1.00 5.93 90 VAL A C 1
ATOM 720 O O . VAL A 1 91 ? 37.894 7.025 18.333 1.00 6.97 90 VAL A O 1
ATOM 724 N N . ILE A 1 92 ? 37.764 8.263 20.198 1.00 5.71 91 ILE A N 1
ATOM 725 C CA . ILE A 1 92 ? 37.690 7.104 21.070 1.00 5.87 91 ILE A CA 1
ATOM 726 C C . ILE A 1 92 ? 36.449 6.253 20.770 1.00 5.39 91 ILE A C 1
ATOM 727 O O . ILE A 1 92 ? 36.539 5.024 20.701 1.00 5.95 91 ILE A O 1
ATOM 732 N N . ASN A 1 93 ? 35.291 6.878 20.568 1.00 5.42 92 ASN A N 1
ATOM 733 C CA . ASN A 1 93 ? 34.064 6.095 20.412 1.00 5.39 92 ASN A CA 1
ATOM 734 C C . ASN A 1 93 ? 34.175 5.155 19.204 1.00 5.89 92 ASN A C 1
ATOM 735 O O . ASN A 1 93 ? 33.742 4.007 19.266 1.00 6.23 92 ASN A O 1
ATOM 740 N N . GLN A 1 94 ? 34.726 5.652 18.101 1.00 6.31 93 GLN A N 1
ATOM 741 C CA . GLN A 1 94 ? 34.847 4.841 16.891 1.00 7.04 93 GLN A CA 1
ATOM 742 C C . GLN A 1 94 ? 35.838 3.691 17.064 1.00 6.58 93 GLN A C 1
ATOM 743 O O . GLN A 1 94 ? 35.691 2.656 16.415 1.00 7.50 93 GLN A O 1
ATOM 749 N N . GLN A 1 95 ? 36.832 3.853 17.936 1.00 6.82 94 GLN A N 1
ATOM 750 C CA . GLN A 1 95 ? 37.842 2.827 18.133 1.00 6.95 94 GLN A CA 1
ATOM 751 C C . GLN A 1 95 ? 37.270 1.522 18.677 1.00 6.93 94 GLN A C 1
ATOM 752 O O . GLN A 1 95 ? 37.842 0.468 18.437 1.00 7.96 94 GLN A O 1
ATOM 758 N N . TYR A 1 96 ? 36.126 1.563 19.351 1.00 6.59 95 TYR A N 1
ATOM 759 C CA . TYR A 1 96 ? 35.483 0.342 19.843 1.00 7.08 95 TYR A CA 1
ATOM 760 C C . TYR A 1 96 ? 34.982 -0.572 18.734 1.00 7.22 95 TYR A C 1
ATOM 761 O O . TYR A 1 96 ? 34.576 -1.688 19.018 1.00 7.69 95 TYR A O 1
ATOM 770 N N . TYR A 1 97 ? 35.019 -0.111 17.481 1.00 7.21 96 TYR A N 1
ATOM 771 C CA . TYR A 1 97 ? 34.549 -0.888 16.339 1.00 7.84 96 TYR A CA 1
ATOM 772 C C . TYR A 1 97 ? 35.645 -1.077 15.303 1.00 8.37 96 TYR A C 1
ATOM 773 O O . TYR A 1 97 ? 35.381 -1.552 14.199 1.00 10.08 96 TYR A O 1
ATOM 782 N N . SER A 1 98 ? 36.885 -0.775 15.689 1.00 9.36 97 SER A N 1
ATOM 783 C CA . SER A 1 98 ? 38.029 -0.843 14.790 1.00 11.40 97 SER A CA 1
ATOM 784 C C . SER A 1 98 ? 39.322 -1.356 15.436 1.00 11.42 97 SER A C 1
ATOM 785 O O . SER A 1 98 ? 40.047 -2.125 14.821 1.00 13.37 97 SER A O 1
ATOM 788 N N . GLN A 1 99 ? 39.615 -0.906 16.655 1.00 11.41 98 GLN A N 1
ATOM 789 C CA . GLN A 1 99 ? 40.900 -1.148 17.323 1.00 11.54 98 GLN A CA 1
ATOM 790 C C . GLN A 1 99 ? 40.766 -2.332 18.270 1.00 11.49 98 GLN A C 1
ATOM 791 O O . GLN A 1 99 ? 39.912 -2.333 19.156 1.00 10.88 98 GLN A O 1
ATOM 797 N N . LYS A 1 100 ? 41.632 -3.331 18.095 1.00 12.44 99 LYS A N 1
ATOM 798 C CA . LYS A 1 100 ? 41.483 -4.622 18.771 1.00 13.01 99 LYS A CA 1
ATOM 799 C C . LYS A 1 100 ? 41.252 -4.530 20.279 1.00 12.01 99 LYS A C 1
ATOM 800 O O . LYS A 1 100 ? 40.334 -5.160 20.788 1.00 12.03 99 LYS A O 1
ATOM 806 N N . ASN A 1 101 ? 42.091 -3.791 20.999 1.00 12.00 100 ASN A N 1
ATOM 807 C CA . ASN A 1 101 ? 41.958 -3.757 22.449 1.00 11.83 100 ASN A CA 1
ATOM 808 C C . ASN A 1 101 ? 40.635 -3.129 22.887 1.00 10.58 100 ASN A C 1
ATOM 809 O O . ASN A 1 101 ? 40.032 -3.569 23.863 1.00 11.88 100 ASN A O 1
ATOM 814 N N . ARG A 1 102 ? 40.171 -2.131 22.144 1.00 9.81 101 ARG A N 1
ATOM 815 C CA . ARG A 1 102 ? 38.894 -1.485 22.438 1.00 9.03 101 ARG A CA 1
ATOM 816 C C . ARG A 1 102 ? 37.735 -2.420 22.089 1.00 7.80 101 ARG A C 1
ATOM 817 O O . ARG A 1 102 ? 36.777 -2.539 22.846 1.00 8.23 101 ARG A O 1
ATOM 825 N N . GLU A 1 103 ? 37.840 -3.099 20.941 1.00 8.95 102 GLU A N 1
ATOM 826 C CA . GLU A 1 103 ? 36.816 -4.083 20.561 1.00 8.96 102 GLU A CA 1
ATOM 827 C C . GLU A 1 103 ? 36.690 -5.149 21.631 1.00 8.59 102 GLU A C 1
ATOM 828 O O . GLU A 1 103 ? 35.595 -5.532 22.009 1.00 9.00 102 GLU A O 1
ATOM 839 N N . GLU A 1 104 ? 37.827 -5.643 22.108 1.00 9.44 103 GLU A N 1
ATOM 840 C CA . GLU A 1 104 ? 37.812 -6.669 23.136 1.00 9.73 103 GLU A CA 1
ATOM 841 C C . GLU A 1 104 ? 37.174 -6.180 24.433 1.00 8.70 103 GLU A C 1
ATOM 842 O O . GLU A 1 104 ? 36.470 -6.939 25.092 1.00 9.25 103 GLU A O 1
ATOM 848 N N . ALA A 1 105 ? 37.392 -4.912 24.791 1.00 8.47 104 ALA A N 1
ATOM 849 C CA . ALA A 1 105 ? 36.774 -4.351 25.981 1.00 8.18 104 ALA A CA 1
ATOM 850 C C . ALA A 1 105 ? 35.249 -4.345 25.823 1.00 7.24 104 ALA A C 1
ATOM 851 O O . ALA A 1 105 ? 34.515 -4.745 26.738 1.00 8.24 104 ALA A O 1
ATOM 853 N N . ARG A 1 106 ? 34.761 -3.905 24.659 1.00 7.07 105 ARG A N 1
ATOM 854 C CA . ARG A 1 106 ? 33.336 -3.959 24.390 1.00 7.05 105 ARG A CA 1
ATOM 855 C C . ARG A 1 106 ? 32.802 -5.396 24.493 1.00 6.97 105 ARG A C 1
ATOM 856 O O . ARG A 1 106 ? 31.756 -5.636 25.101 1.00 7.46 105 ARG A O 1
ATOM 864 N N . GLU A 1 107 ? 33.534 -6.335 23.904 1.00 7.91 106 GLU A N 1
ATOM 865 C CA . GLU A 1 107 ? 33.082 -7.715 23.879 1.00 8.61 106 GLU A CA 1
ATOM 866 C C . GLU A 1 107 ? 33.023 -8.359 25.264 1.00 8.34 106 GLU A C 1
ATOM 867 O O . GLU A 1 107 ? 32.298 -9.331 25.442 1.00 8.74 106 GLU A O 1
ATOM 873 N N . ARG A 1 108 ? 33.771 -7.828 26.236 1.00 7.71 107 ARG A N 1
ATOM 874 C CA . ARG A 1 108 ? 33.675 -8.307 27.614 1.00 8.31 107 ARG A CA 1
ATOM 875 C C . ARG A 1 108 ? 32.321 -8.084 28.237 1.00 7.66 107 ARG A C 1
ATOM 876 O O . ARG A 1 108 ? 32.024 -8.746 29.232 1.00 8.34 107 ARG A O 1
ATOM 891 N N . GLN A 1 109 ? 31.534 -7.135 27.719 1.00 6.33 108 GLN A N 1
ATOM 892 C CA . GLN A 1 109 ? 30.182 -6.944 28.220 1.00 6.54 108 GLN A CA 1
ATOM 893 C C . GLN A 1 109 ? 30.186 -6.724 29.739 1.00 6.71 108 GLN A C 1
ATOM 894 O O . GLN A 1 109 ? 29.430 -7.354 30.476 1.00 7.28 108 GLN A O 1
ATOM 900 N N . LEU A 1 110 ? 31.013 -5.797 30.210 1.00 6.88 109 LEU A N 1
ATOM 901 C CA . LEU A 1 110 ? 31.174 -5.595 31.643 1.00 7.25 109 LEU A CA 1
ATOM 902 C C . LEU A 1 110 ? 30.053 -4.782 32.258 1.00 6.75 109 LEU A C 1
ATOM 903 O O . LEU A 1 110 ? 29.679 -3.732 31.755 1.00 7.23 109 LEU A O 1
ATOM 908 N N . SER A 1 111 ? 29.591 -5.253 33.417 1.00 7.00 110 SER A N 1
ATOM 909 C CA . SER A 1 111 ? 28.697 -4.490 34.285 1.00 7.12 110 SER A CA 1
ATOM 910 C C . SER A 1 111 ? 29.458 -3.500 35.160 1.00 6.56 110 SER A C 1
ATOM 911 O O . SER A 1 111 ? 28.849 -2.668 35.821 1.00 7.27 110 SER A O 1
ATOM 914 N N . ASN A 1 112 ? 30.777 -3.612 35.203 1.00 6.66 111 ASN A N 1
ATOM 915 C CA . ASN A 1 112 ? 31.582 -2.729 36.035 1.00 7.43 111 ASN A CA 1
ATOM 916 C C . ASN A 1 112 ? 33.011 -2.782 35.535 1.00 7.18 111 ASN A C 1
ATOM 917 O O . ASN A 1 112 ? 33.483 -3.829 35.074 1.00 8.45 111 ASN A O 1
ATOM 922 N N . TYR A 1 113 ? 33.694 -1.646 35.598 1.00 7.13 112 TYR A N 1
ATOM 923 C CA . TYR A 1 113 ? 35.067 -1.533 35.136 1.00 7.33 112 TYR A CA 1
ATOM 924 C C . TYR A 1 113 ? 35.730 -0.387 35.875 1.00 7.32 112 TYR A C 1
ATOM 925 O O . TYR A 1 113 ? 35.112 0.654 36.087 1.00 8.09 112 TYR A O 1
ATOM 934 N N . GLU A 1 114 ? 36.995 -0.538 36.238 1.00 7.87 113 GLU A N 1
ATOM 935 C CA . GLU A 1 114 ? 37.736 0.589 36.787 1.00 8.66 113 GLU A CA 1
ATOM 936 C C . GLU A 1 114 ? 39.160 0.565 36.282 1.00 8.47 113 GLU A C 1
ATOM 937 O O . GLU A 1 114 ? 39.696 -0.486 35.902 1.00 9.06 113 GLU A O 1
ATOM 943 N N . VAL A 1 115 ? 39.768 1.738 36.305 1.00 8.89 114 VAL A N 1
ATOM 944 C CA . VAL A 1 115 ? 41.132 1.916 35.884 1.00 9.21 114 VAL A CA 1
ATOM 945 C C . VAL A 1 115 ? 41.674 3.181 36.530 1.00 9.45 114 VAL A C 1
ATOM 946 O O . VAL A 1 115 ? 40.917 4.075 36.879 1.00 10.57 114 VAL A O 1
ATOM 950 N N . LYS A 1 116 ? 42.989 3.242 36.708 1.00 10.20 115 LYS A N 1
ATOM 951 C CA . LYS A 1 116 ? 43.637 4.457 37.206 1.00 11.23 115 LYS A CA 1
ATOM 952 C C . LYS A 1 116 ? 44.401 5.159 36.099 1.00 11.26 115 LYS A C 1
ATOM 953 O O . LYS A 1 116 ? 44.945 4.498 35.208 1.00 13.70 115 LYS A O 1
ATOM 959 N N . ASN A 1 117 ? 44.465 6.491 36.162 1.00 11.08 116 ASN A N 1
ATOM 960 C CA . ASN A 1 117 ? 45.315 7.235 35.246 1.00 11.22 116 ASN A CA 1
ATOM 961 C C . ASN A 1 117 ? 46.759 7.296 35.761 1.00 11.79 116 ASN A C 1
ATOM 962 O O . ASN A 1 117 ? 47.081 6.751 36.822 1.00 12.25 116 ASN A O 1
ATOM 967 N N . ALA A 1 118 ? 47.627 7.943 34.989 1.00 12.68 117 ALA A N 1
ATOM 968 C CA . ALA A 1 118 ? 49.059 7.982 35.307 1.00 14.33 117 ALA A CA 1
ATOM 969 C C . ALA A 1 118 ? 49.359 8.729 36.603 1.00 15.61 117 ALA A C 1
ATOM 970 O O . ALA A 1 118 ? 50.388 8.484 37.242 1.00 17.29 117 ALA A O 1
ATOM 972 N N . LYS A 1 119 ? 48.475 9.645 36.986 1.00 16.14 118 LYS A N 1
ATOM 973 C CA . LYS A 1 119 ? 48.604 10.370 38.246 1.00 17.15 118 LYS A CA 1
ATOM 974 C C . LYS A 1 119 ? 48.050 9.581 39.432 1.00 16.53 118 LYS A C 1
ATOM 975 O O . LYS A 1 119 ? 48.190 10.002 40.585 1.00 18.55 118 LYS A O 1
ATOM 981 N N . GLY A 1 120 ? 47.458 8.422 39.159 1.00 14.59 119 GLY A N 1
ATOM 982 C CA . GLY A 1 120 ? 46.963 7.539 40.199 1.00 13.98 119 GLY A CA 1
ATOM 983 C C . GLY A 1 120 ? 45.503 7.698 40.576 1.00 12.66 119 GLY A C 1
ATOM 984 O O . GLY A 1 120 ? 45.042 7.040 41.499 1.00 14.07 119 GLY A O 1
ATOM 985 N N . ARG A 1 121 ? 44.755 8.544 39.863 1.00 11.18 120 ARG A N 1
ATOM 986 C CA . ARG A 1 121 ? 43.338 8.727 40.151 1.00 10.48 120 ARG A CA 1
ATOM 987 C C . ARG A 1 121 ? 42.550 7.539 39.603 1.00 9.89 120 ARG A C 1
ATOM 988 O O . ARG A 1 121 ? 42.769 7.117 38.469 1.00 10.99 120 ARG A O 1
ATOM 996 N N . ASN A 1 122 ? 41.634 7.026 40.411 1.00 9.90 121 ASN A N 1
ATOM 997 C CA . ASN A 1 122 ? 40.748 5.932 40.009 1.00 9.32 121 ASN A CA 1
ATOM 998 C C . ASN A 1 122 ? 39.492 6.469 39.336 1.00 8.56 121 ASN A C 1
ATOM 999 O O . ASN A 1 122 ? 38.970 7.520 39.719 1.00 9.08 121 ASN A O 1
ATOM 1004 N N . PHE A 1 123 ? 38.998 5.703 38.363 1.00 7.92 122 PHE A N 1
ATOM 1005 C CA . PHE A 1 123 ? 37.724 5.954 37.698 1.00 7.53 122 PHE A CA 1
ATOM 1006 C C . PHE A 1 123 ? 36.992 4.621 37.605 1.00 7.10 122 PHE A C 1
ATOM 1007 O O . PHE A 1 123 ? 37.591 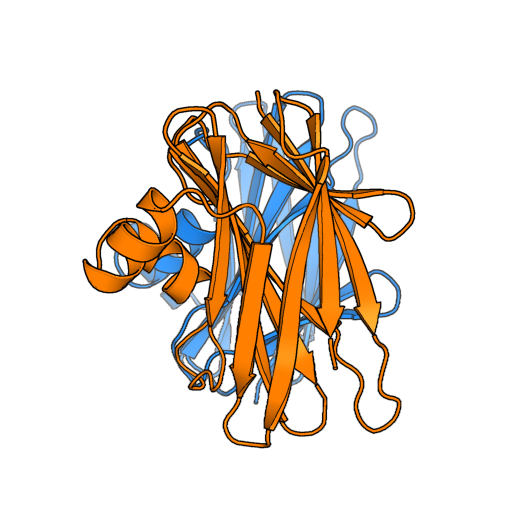3.627 37.206 1.00 8.09 122 PHE A O 1
ATOM 1015 N N . GLU A 1 124 ? 35.713 4.596 37.961 1.00 7.23 123 GLU A N 1
ATOM 1016 C CA . GLU A 1 124 ? 34.941 3.347 37.921 1.00 7.04 123 GLU A CA 1
ATOM 1017 C C . GLU A 1 124 ? 33.564 3.579 37.338 1.00 6.70 123 GLU A C 1
ATOM 1018 O O . GLU A 1 124 ? 32.929 4.586 37.622 1.00 7.61 123 GLU A O 1
ATOM 1024 N N . ILE A 1 125 ? 33.103 2.614 36.551 1.00 6.59 124 ILE A N 1
ATOM 1025 C CA . ILE A 1 125 ? 31.702 2.516 36.165 1.00 6.38 124 ILE A CA 1
ATOM 1026 C C . ILE A 1 125 ? 31.093 1.294 36.850 1.00 6.07 124 ILE A C 1
ATOM 1027 O O . ILE A 1 125 ? 31.701 0.220 36.822 1.00 7.07 124 ILE A O 1
ATOM 1032 N N . VAL A 1 126 ? 29.912 1.464 37.447 1.00 6.31 125 VAL A N 1
ATOM 1033 C CA . VAL A 1 126 ? 29.148 0.352 38.017 1.00 6.65 125 VAL A CA 1
ATOM 1034 C C . VAL A 1 126 ? 27.712 0.461 37.546 1.00 6.14 125 VAL A C 1
ATOM 1035 O O . VAL A 1 126 ? 27.051 1.451 37.844 1.00 6.63 125 VAL A O 1
ATOM 1039 N N . TYR A 1 127 ? 27.211 -0.553 36.840 1.00 6.08 126 TYR A N 1
ATOM 1040 C CA . TYR A 1 127 ? 25.794 -0.588 36.501 1.00 6.25 126 TYR A CA 1
ATOM 1041 C C . TYR A 1 127 ? 25.004 -1.079 37.724 1.00 6.50 126 TYR A C 1
ATOM 1042 O O . TYR A 1 127 ? 25.119 -2.238 38.126 1.00 8.75 126 TYR A O 1
ATOM 1051 N N . THR A 1 128 ? 24.156 -0.206 38.256 1.00 6.51 127 THR A N 1
ATOM 1052 C CA . THR A 1 128 ? 23.272 -0.540 39.368 1.00 6.93 127 THR A CA 1
ATOM 1053 C C . THR A 1 128 ? 21.933 -1.121 38.887 1.00 6.56 127 THR A C 1
ATOM 1054 O O . THR A 1 128 ? 21.199 -1.699 39.679 1.00 7.64 127 THR A O 1
ATOM 1058 N N . GLU A 1 129 ? 21.608 -0.936 37.614 1.00 6.35 128 GLU A N 1
ATOM 1059 C CA . GLU A 1 129 ? 20.525 -1.662 36.967 1.00 6.53 128 GLU A CA 1
ATOM 1060 C C . GLU A 1 129 ? 21.198 -2.203 35.710 1.00 6.15 128 GLU A C 1
ATOM 1061 O O . GLU A 1 129 ? 21.491 -1.461 34.771 1.00 6.76 128 GLU A O 1
ATOM 1072 N N . ALA A 1 130 ? 21.531 -3.490 35.768 1.00 6.06 129 ALA A N 1
ATOM 1073 C CA . ALA A 1 130 ? 22.530 -4.104 34.918 1.00 6.11 129 ALA A CA 1
ATOM 1074 C C . ALA A 1 130 ? 21.979 -5.114 33.915 1.00 6.18 129 ALA A C 1
ATOM 1075 O O . ALA A 1 130 ? 22.757 -5.749 33.205 1.00 7.13 129 ALA A O 1
ATOM 1077 N N . GLU A 1 131 ? 20.663 -5.253 33.837 1.00 6.53 130 GLU A N 1
ATOM 1078 C CA . GLU A 1 131 ? 20.055 -6.175 32.900 1.00 6.31 130 GLU A CA 1
ATOM 1079 C C . GLU A 1 131 ? 18.833 -5.520 32.266 1.00 6.84 130 GLU A C 1
ATOM 1080 O O . GLU A 1 131 ? 18.247 -4.592 32.817 1.00 7.92 130 GLU A O 1
ATOM 1086 N N . GLY A 1 132 ? 18.453 -6.032 31.100 1.00 7.11 131 GLY A N 1
ATOM 1087 C CA . GLY A 1 132 ? 17.289 -5.531 30.396 1.00 7.22 131 GLY A CA 1
ATOM 1088 C C . GLY A 1 132 ? 17.586 -4.272 29.600 1.00 6.98 131 GLY A C 1
ATOM 1089 O O . GLY A 1 132 ? 18.741 -3.929 29.319 1.00 7.39 131 GLY A O 1
ATOM 1090 N N . ASN A 1 133 ? 16.513 -3.585 29.220 1.00 6.93 132 ASN A N 1
ATOM 1091 C CA . ASN A 1 133 ? 16.627 -2.474 28.287 1.00 7.45 132 ASN A CA 1
ATOM 1092 C C . ASN A 1 133 ? 16.656 -1.099 28.946 1.00 6.81 132 ASN A C 1
ATOM 1093 O O . ASN A 1 133 ? 16.819 -0.113 28.233 1.00 8.10 132 ASN A O 1
ATOM 1102 N N . ASP A 1 134 ? 16.516 -1.041 30.267 1.00 7.31 133 ASP A N 1
ATOM 1103 C CA . ASP A 1 134 ? 16.541 0.206 31.013 1.00 7.02 133 ASP A CA 1
ATOM 1104 C C . ASP A 1 134 ? 17.667 0.107 32.030 1.00 6.54 133 ASP A C 1
ATOM 1105 O O . ASP A 1 134 ? 17.488 -0.380 33.150 1.00 8.01 133 ASP A O 1
ATOM 1110 N N . LEU A 1 135 ? 18.853 0.509 31.593 1.00 5.99 134 LEU A N 1
ATOM 1111 C CA . LEU A 1 135 ? 20.089 0.290 32.312 1.00 5.81 134 LEU A CA 1
ATOM 1112 C C . LEU A 1 135 ? 20.524 1.563 33.022 1.00 5.47 134 LEU A C 1
ATOM 1113 O O . LEU A 1 135 ? 20.323 2.669 32.518 1.00 5.99 134 LEU A O 1
ATOM 1118 N N . HIS A 1 136 ? 21.139 1.408 34.192 1.00 5.63 135 HIS A N 1
ATOM 1119 C CA . HIS A 1 136 ? 21.541 2.556 35.004 1.00 5.67 135 HIS A CA 1
ATOM 1120 C C . HIS A 1 136 ? 22.948 2.313 35.510 1.00 5.40 135 HIS A C 1
ATOM 1121 O O . HIS A 1 136 ? 23.235 1.230 36.011 1.00 6.20 135 HIS A O 1
ATOM 1128 N N . ALA A 1 137 ? 23.815 3.321 35.392 1.00 5.71 136 ALA A N 1
ATOM 1129 C CA . ALA A 1 137 ? 25.189 3.214 35.823 1.00 5.70 136 ALA A CA 1
ATOM 1130 C C . ALA A 1 137 ? 25.637 4.438 36.597 1.00 5.68 136 ALA A C 1
ATOM 1131 O O . ALA A 1 137 ? 25.259 5.564 36.294 1.00 6.24 136 ALA A O 1
ATOM 1133 N N . ASN A 1 138 ? 26.512 4.179 37.567 1.00 5.57 137 ASN A N 1
ATOM 1134 C CA . ASN A 1 138 ? 27.279 5.203 38.252 1.00 5.63 137 ASN A CA 1
ATOM 1135 C C . ASN A 1 138 ? 28.654 5.315 37.618 1.00 5.52 137 ASN A C 1
ATOM 1136 O O . ASN A 1 138 ? 29.298 4.307 37.345 1.00 6.56 137 ASN A O 1
ATOM 1141 N N . LEU A 1 139 ? 29.098 6.547 37.419 1.00 5.75 138 LEU A N 1
ATOM 1142 C CA . LEU A 1 139 ? 30.480 6.865 37.046 1.00 6.05 138 LEU A CA 1
ATOM 1143 C C . LEU A 1 139 ? 31.080 7.545 38.262 1.00 6.04 138 LEU A C 1
ATOM 1144 O O . LEU A 1 139 ? 30.638 8.623 38.641 1.00 7.00 138 LEU A O 1
ATOM 1149 N N . ILE A 1 140 ? 32.048 6.888 38.895 1.00 6.47 139 ILE A N 1
ATOM 1150 C CA . ILE A 1 140 ? 32.603 7.336 40.171 1.00 7.34 139 ILE A CA 1
ATOM 1151 C C . ILE A 1 140 ? 34.048 7.763 39.945 1.00 7.50 139 ILE A C 1
ATOM 1152 O O . ILE A 1 140 ? 34.901 6.951 39.563 1.00 7.90 139 ILE A O 1
ATOM 1157 N N . ILE A 1 141 ? 34.314 9.044 40.182 1.00 7.67 140 ILE A N 1
ATOM 1158 C CA . ILE A 1 141 ? 35.623 9.616 39.982 1.00 8.35 140 ILE A CA 1
ATOM 1159 C C . ILE A 1 141 ? 36.306 9.703 41.347 1.00 8.78 140 ILE A C 1
ATOM 1160 O O . ILE A 1 141 ? 35.738 10.228 42.306 1.00 9.52 140 ILE A O 1
ATOM 1165 N N . GLY A 1 142 ? 37.529 9.181 41.417 1.00 9.48 141 GLY A N 1
ATOM 1166 C CA . GLY A 1 142 ? 38.363 9.214 42.615 1.00 9.95 141 GLY A CA 1
ATOM 1167 C C . GLY A 1 142 ? 39.235 10.444 42.745 1.00 10.34 141 GLY A C 1
ATOM 1168 O O . GLY A 1 142 ? 40.180 10.410 43.565 1.00 11.89 141 GLY A O 1
ATOM 1173 N N . THR B 1 2 ? 44.129 29.970 20.914 1.00 11.14 1 T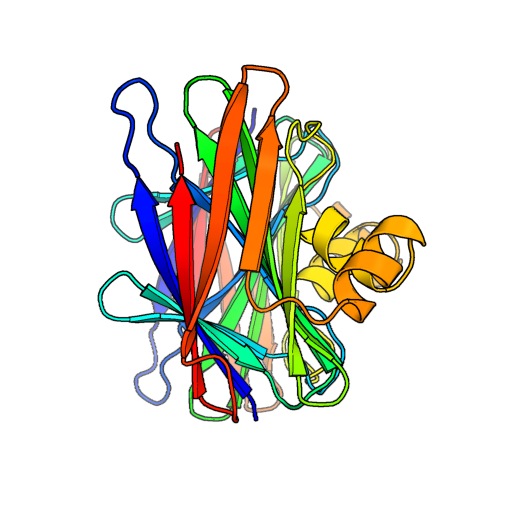HR B N 1
ATOM 1174 C CA . THR B 1 2 ? 42.886 29.232 20.826 1.00 9.95 1 THR B CA 1
ATOM 1175 C C . THR B 1 2 ? 41.790 30.086 20.182 1.00 8.10 1 THR B C 1
ATOM 1176 O O . THR B 1 2 ? 41.880 31.313 20.104 1.00 8.89 1 THR B O 1
ATOM 1180 N N . TYR B 1 3 ? 40.751 29.396 19.728 1.00 6.91 2 TYR B N 1
ATOM 1181 C CA . TYR B 1 3 ? 39.548 30.026 19.204 1.00 6.68 2 TYR B CA 1
ATOM 1182 C C . TYR B 1 3 ? 38.348 29.564 20.014 1.00 6.40 2 TYR B C 1
ATOM 1183 O O . TYR B 1 3 ? 38.262 28.399 20.378 1.00 8.25 2 TYR B O 1
ATOM 1192 N N . LYS B 1 4 ? 37.412 30.479 20.246 1.00 5.92 3 LYS B N 1
ATOM 1193 C CA . LYS B 1 4 ? 36.180 30.178 20.944 1.00 5.94 3 LYS B CA 1
ATOM 1194 C C . LYS B 1 4 ? 35.005 30.584 20.057 1.00 5.13 3 LYS B C 1
ATOM 1195 O O . LYS B 1 4 ? 35.040 31.646 19.418 1.00 5.59 3 LYS B O 1
ATOM 1201 N N . ILE B 1 5 ? 33.971 29.749 20.042 1.00 4.82 4 ILE B N 1
ATOM 1202 C CA . ILE B 1 5 ? 32.725 30.040 19.368 1.00 4.92 4 ILE B CA 1
ATOM 1203 C C . ILE B 1 5 ? 31.597 29.849 20.377 1.00 4.70 4 ILE B C 1
ATOM 1204 O O . ILE B 1 5 ? 31.428 28.772 20.925 1.00 5.65 4 ILE B O 1
ATOM 1209 N N . THR B 1 6 ? 30.837 30.918 20.615 1.00 4.78 5 THR B N 1
ATOM 1210 C CA . THR B 1 6 ? 29.716 30.903 21.545 1.00 4.99 5 THR B CA 1
ATOM 1211 C C . THR B 1 6 ? 28.420 30.925 20.750 1.00 4.91 5 THR B C 1
ATOM 1212 O O . THR B 1 6 ? 28.192 31.854 19.967 1.00 5.48 5 THR B O 1
ATOM 1216 N N . VAL B 1 7 ? 27.577 29.919 20.968 1.00 4.89 6 VAL B N 1
ATOM 1217 C CA . VAL B 1 7 ? 26.364 29.707 20.182 1.00 4.91 6 VAL B CA 1
ATOM 1218 C C . VAL B 1 7 ? 25.113 29.896 21.045 1.00 5.19 6 VAL B C 1
ATOM 1219 O O . VAL B 1 7 ? 24.954 29.249 22.081 1.00 5.82 6 VAL B O 1
ATOM 1223 N N . ARG B 1 8 ? 24.232 30.767 20.569 1.00 5.32 7 ARG B N 1
ATOM 1224 C CA . ARG B 1 8 ? 22.912 30.994 21.151 1.00 5.45 7 ARG B CA 1
ATOM 1225 C C . ARG B 1 8 ? 21.862 30.387 20.237 1.00 5.47 7 ARG B C 1
ATOM 1226 O O . ARG B 1 8 ? 21.848 30.677 19.046 1.00 6.24 7 ARG B O 1
ATOM 1234 N N . VAL B 1 9 ? 20.983 29.565 20.798 1.00 5.89 8 VAL B N 1
ATOM 1235 C CA . VAL B 1 9 ? 19.965 28.883 20.018 1.00 6.58 8 VAL B CA 1
ATOM 1236 C C . VAL B 1 9 ? 18.612 29.584 20.189 1.00 6.54 8 VAL B C 1
ATOM 1237 O O . VAL B 1 9 ? 18.111 29.736 21.299 1.00 8.27 8 VAL B O 1
ATOM 1241 N N . TYR B 1 10 ? 18.039 30.005 19.066 1.00 6.43 9 TYR B N 1
ATOM 1242 C CA . TYR B 1 10 ? 16.727 30.630 18.995 1.00 7.43 9 TYR B CA 1
ATOM 1243 C C . TYR B 1 10 ? 15.770 29.670 18.328 1.00 7.37 9 TYR B C 1
ATOM 1244 O O . TYR B 1 10 ? 15.951 29.304 17.181 1.00 9.89 9 TYR B O 1
ATOM 1253 N N . GLN B 1 11 ? 14.726 29.268 19.035 1.00 9.05 10 GLN B N 1
ATOM 1254 C CA . GLN B 1 11 ? 13.637 28.476 18.459 1.00 9.65 10 GLN B CA 1
ATOM 1255 C C . GLN B 1 11 ? 12.459 29.360 18.305 1.00 10.39 10 GLN B C 1
ATOM 1256 O O . GLN B 1 11 ? 11.945 29.907 19.275 1.00 11.56 10 GLN B O 1
ATOM 1262 N N . THR B 1 12 ? 12.030 29.502 17.071 1.00 11.59 11 THR B N 1
ATOM 1263 C CA . THR B 1 12 ? 11.055 30.510 16.734 1.00 12.45 11 THR B CA 1
ATOM 1264 C C . THR B 1 12 ? 9.671 29.948 16.415 1.00 12.29 11 THR B C 1
ATOM 1265 O O . THR B 1 12 ? 8.718 30.720 16.310 1.00 14.48 11 THR B O 1
ATOM 1269 N N . ASN B 1 13 ? 9.553 28.624 16.286 1.00 11.56 12 ASN B N 1
ATOM 1270 C CA . ASN B 1 13 ? 8.338 27.993 15.790 1.00 11.25 12 ASN B CA 1
ATOM 1271 C C . ASN B 1 13 ? 7.795 26.980 16.784 1.00 10.51 12 ASN B C 1
ATOM 1272 O O . ASN B 1 13 ? 8.356 25.893 16.943 1.00 10.43 12 ASN B O 1
ATOM 1277 N N . PRO B 1 14 ? 6.698 27.335 17.480 1.00 11.21 13 PRO B N 1
ATOM 1278 C CA . PRO B 1 14 ? 6.114 26.409 18.444 1.00 11.64 13 PRO B CA 1
ATOM 1279 C C . PRO B 1 14 ? 5.555 25.102 17.898 1.00 11.04 13 PRO B C 1
ATOM 1280 O O . PRO B 1 14 ? 5.093 24.291 18.694 1.00 11.94 13 PRO B O 1
ATOM 1284 N N . ASN B 1 15 ? 5.594 24.859 16.589 1.00 11.26 14 ASN B N 1
ATOM 1285 C CA . ASN B 1 15 ? 5.124 23.574 16.087 1.00 11.48 14 ASN B CA 1
ATOM 1286 C C . ASN B 1 15 ? 6.115 22.418 16.247 1.00 11.39 14 ASN B C 1
ATOM 1287 O O . ASN B 1 15 ? 5.802 21.281 15.875 1.00 13.27 14 ASN B O 1
ATOM 1292 N N . ALA B 1 16 ? 7.275 22.696 16.843 1.00 10.54 15 ALA B N 1
ATOM 1293 C CA . ALA B 1 16 ? 8.253 21.672 17.180 1.00 10.37 15 ALA B CA 1
ATOM 1294 C C . ALA B 1 16 ? 9.117 22.159 18.334 1.00 9.78 15 ALA B C 1
ATOM 1295 O O . ALA B 1 16 ? 9.156 23.354 18.625 1.00 10.04 15 ALA B O 1
ATOM 1297 N N . PHE B 1 17 ? 9.841 21.240 18.963 1.00 9.73 16 PHE B N 1
ATOM 1298 C CA . PHE B 1 17 ? 10.844 21.631 19.966 1.00 9.36 16 PHE B CA 1
ATOM 1299 C C . PHE B 1 17 ? 12.072 20.758 19.779 1.00 8.88 16 PHE B C 1
ATOM 1300 O O . PHE B 1 17 ? 11.992 19.536 19.895 1.00 10.24 16 PHE B O 1
ATOM 1308 N N . PHE B 1 18 ? 13.198 21.388 19.474 1.00 8.68 17 PHE B N 1
ATOM 1309 C CA . PHE B 1 18 ? 14.459 20.706 19.275 1.00 8.57 17 PHE B CA 1
ATOM 1310 C C . PHE B 1 18 ? 15.317 20.821 20.541 1.00 8.55 17 PHE B C 1
ATOM 1311 O O . PHE B 1 18 ? 15.254 21.803 21.288 1.00 10.04 17 PHE B O 1
ATOM 1319 N N . HIS B 1 19 ? 16.154 19.819 20.754 1.00 9.27 18 HIS B N 1
ATOM 1320 C CA . HIS B 1 19 ? 17.130 19.888 21.831 1.00 9.75 18 HIS B CA 1
ATOM 1321 C C . HIS B 1 19 ? 18.395 19.149 21.370 1.00 7.97 18 HIS B C 1
ATOM 1322 O O . HIS B 1 19 ? 18.360 18.285 20.491 1.00 7.34 18 HIS B O 1
ATOM 1329 N N . PRO B 1 20 ? 19.533 19.523 21.939 1.00 8.41 19 PRO B N 1
ATOM 1330 C CA . PRO B 1 20 ? 20.800 18.933 21.541 1.00 7.86 19 PRO B CA 1
ATOM 1331 C C . PRO B 1 20 ? 20.917 17.508 22.036 1.00 7.14 19 PRO B C 1
ATOM 1332 O O . PRO B 1 20 ? 20.619 17.243 23.194 1.00 10.20 19 PRO B O 1
ATOM 1336 N N . VAL B 1 21 ? 21.368 16.613 21.162 1.00 5.37 20 VAL B N 1
ATOM 1337 C CA . VAL B 1 21 ? 21.503 15.205 21.490 1.00 5.73 20 VAL B CA 1
ATOM 1338 C C . VAL B 1 21 ? 22.921 14.671 21.291 1.00 4.76 20 VAL B C 1
ATOM 1339 O O . VAL B 1 21 ? 23.166 13.501 21.544 1.00 5.49 20 VAL B O 1
ATOM 1343 N N . GLU B 1 22 ? 23.847 15.518 20.836 1.00 4.63 21 GLU B N 1
ATOM 1344 C CA . GLU B 1 22 ? 25.215 15.077 20.600 1.00 4.57 21 GLU B CA 1
ATOM 1345 C C . GLU B 1 22 ? 26.064 16.326 20.440 1.00 4.52 21 GLU B C 1
ATOM 1346 O O . GLU B 1 22 ? 25.604 17.306 19.832 1.00 5.07 21 GLU B O 1
ATOM 1352 N N . LYS B 1 23 ? 27.285 16.300 20.959 1.00 4.34 22 LYS B N 1
ATOM 1353 C CA . LYS B 1 23 ? 28.209 17.411 20.815 1.00 4.97 22 LYS B CA 1
ATOM 1354 C C . LYS B 1 23 ? 29.617 16.838 20.653 1.00 5.03 22 LYS B C 1
ATOM 1355 O O . LYS B 1 23 ? 30.135 16.217 21.574 1.00 6.71 22 LYS B O 1
ATOM 1366 N N . THR B 1 24 ? 30.198 17.002 19.464 1.00 4.15 23 THR B N 1
ATOM 1367 C CA . THR B 1 24 ? 31.443 16.346 19.103 1.00 4.64 23 THR B CA 1
ATOM 1368 C C . THR B 1 24 ? 32.531 17.366 18.856 1.00 3.99 23 THR B C 1
ATOM 1369 O O . THR B 1 24 ? 32.240 18.519 18.536 1.00 4.96 23 THR B O 1
ATOM 1373 N N . VAL B 1 25 ? 33.787 16.936 18.972 1.00 4.62 24 VAL B N 1
ATOM 1374 C CA . VAL B 1 25 ? 34.938 17.793 18.698 1.00 5.12 24 VAL B CA 1
ATOM 1375 C C . VAL B 1 25 ? 35.935 17.037 17.836 1.00 4.83 24 VAL B C 1
ATOM 1376 O O . VAL B 1 25 ? 36.393 15.948 18.208 1.00 5.26 24 VAL B O 1
ATOM 1380 N N . TRP B 1 26 ? 36.297 17.621 16.696 1.00 5.15 25 TRP B N 1
ATOM 1381 C CA . TRP B 1 26 ? 37.263 16.988 15.813 1.00 5.41 25 TRP B CA 1
ATOM 1382 C C . TRP B 1 26 ? 38.686 17.127 16.367 1.00 5.19 25 TRP B C 1
ATOM 1383 O O . TRP B 1 26 ? 39.007 18.016 17.152 1.00 5.78 25 TRP B O 1
ATOM 1394 N N . LYS B 1 27 ? 39.538 16.202 15.944 1.00 5.55 26 LYS B N 1
ATOM 1395 C CA . LYS B 1 27 ? 40.824 15.945 16.580 1.00 6.27 26 LYS B CA 1
ATOM 1396 C C . LYS B 1 27 ? 41.982 16.867 16.192 1.00 6.38 26 LYS B C 1
ATOM 1397 O O . LYS B 1 27 ? 43.021 16.818 16.852 1.00 7.14 26 LYS B O 1
ATOM 1403 N N . TYR B 1 28 ? 41.847 17.630 15.108 1.00 6.19 27 TYR B N 1
ATOM 1404 C CA . TYR B 1 28 ? 42.908 18.531 14.676 1.00 6.37 27 TYR B CA 1
ATOM 1405 C C . TYR B 1 28 ? 43.079 19.701 15.633 1.00 6.51 27 TYR B C 1
ATOM 1406 O O . TYR B 1 28 ? 42.228 19.963 16.486 1.00 6.45 27 TYR B O 1
ATOM 1415 N N . ALA B 1 29 ? 44.211 20.392 15.484 1.00 7.27 28 ALA B N 1
ATOM 1416 C CA . ALA B 1 29 ? 44.467 21.641 16.215 1.00 7.38 28 ALA B CA 1
ATOM 1417 C C . ALA B 1 29 ? 44.365 21.477 17.729 1.00 7.22 28 ALA B C 1
ATOM 1418 O O . ALA B 1 29 ? 43.902 22.365 18.444 1.00 8.10 28 ALA B O 1
ATOM 1420 N N . ASN B 1 30 ? 44.845 20.339 18.221 1.00 7.31 29 ASN B N 1
ATOM 1421 C CA . ASN B 1 30 ? 44.799 20.008 19.643 1.00 7.95 29 ASN B CA 1
ATOM 1422 C C . ASN B 1 30 ? 43.376 19.867 20.183 1.00 7.38 29 ASN B C 1
ATOM 1423 O O . ASN B 1 30 ? 43.156 19.980 21.381 1.00 8.39 29 ASN B O 1
ATOM 1428 N N . GLY B 1 31 ? 42.425 19.574 19.317 1.00 6.87 30 GLY B N 1
ATOM 1429 C CA . GLY B 1 31 ? 41.079 19.311 19.769 1.00 6.73 30 GLY B CA 1
ATOM 1430 C C . GLY B 1 31 ? 40.413 20.517 20.393 1.00 6.22 30 GLY B C 1
ATOM 1431 O O . GLY B 1 31 ? 40.555 21.651 19.929 1.00 6.95 30 GLY B O 1
ATOM 1432 N N . GLY B 1 32 ? 39.650 20.260 21.446 1.00 6.50 31 GLY B N 1
ATOM 1433 C CA . GLY B 1 32 ? 38.821 21.290 22.035 1.00 6.74 31 GLY B CA 1
ATOM 1434 C C . GLY B 1 32 ? 37.783 20.706 22.948 1.00 6.12 31 GLY B C 1
ATOM 1435 O O . GLY B 1 32 ? 37.853 19.543 23.327 1.00 7.31 31 GLY B O 1
ATOM 1436 N N . THR B 1 33 ? 36.808 21.523 23.298 1.00 5.74 32 THR B N 1
ATOM 1437 C CA . THR B 1 33 ? 35.854 21.161 24.339 1.00 5.98 32 THR B CA 1
ATOM 1438 C C . THR B 1 33 ? 34.533 21.933 24.055 1.00 5.96 32 THR B C 1
ATOM 1439 O O . THR B 1 33 ? 34.574 23.100 23.671 1.00 7.22 32 THR B O 1
ATOM 1443 N N . TRP B 1 34 ? 33.388 21.289 24.290 1.00 5.80 33 TRP B N 1
ATOM 1444 C CA . TRP B 1 34 ? 32.099 21.974 24.388 1.00 6.35 33 TRP B CA 1
ATOM 1445 C C . TRP B 1 34 ? 31.703 22.130 25.848 1.00 7.17 33 TRP B C 1
ATOM 1446 O O . TRP B 1 34 ? 31.742 21.163 26.599 1.00 10.05 33 TRP B O 1
ATOM 1457 N N . THR B 1 35 ? 31.246 23.320 26.226 1.00 6.94 34 THR B N 1
ATOM 1458 C CA . THR B 1 35 ? 30.669 23.525 27.550 1.00 7.93 34 THR B CA 1
ATOM 1459 C C . THR B 1 35 ? 29.425 24.386 27.403 1.00 6.95 34 THR B C 1
ATOM 1460 O O . THR B 1 35 ? 29.053 24.774 26.295 1.00 6.29 34 THR B O 1
ATOM 1467 N N . ILE B 1 36 ? 28.776 24.638 28.531 1.00 8.26 35 ILE B N 1
ATOM 1468 C CA . ILE B 1 36 ? 27.600 25.482 28.577 1.00 8.76 35 ILE B CA 1
ATOM 1469 C C . ILE B 1 36 ? 27.800 26.556 29.620 1.00 8.27 35 ILE B C 1
ATOM 1470 O O . ILE B 1 36 ? 28.169 26.275 30.757 1.00 8.96 35 ILE B O 1
ATOM 1475 N N . THR B 1 37 ? 27.551 27.793 29.217 1.00 8.48 36 THR B N 1
ATOM 1476 C CA . THR B 1 37 ? 27.518 28.929 30.126 1.00 9.74 36 THR B CA 1
ATOM 1477 C C . THR B 1 37 ? 26.293 29.770 29.819 1.00 9.31 36 THR B C 1
ATOM 1478 O O . THR B 1 37 ? 26.091 30.174 28.678 1.00 9.06 36 THR B O 1
ATOM 1485 N N . ASP B 1 38 ? 25.470 30.031 30.827 1.00 10.75 37 ASP B N 1
ATOM 1486 C CA . ASP B 1 38 ? 24.276 30.876 30.656 1.00 11.65 37 ASP B CA 1
ATOM 1487 C C . ASP B 1 38 ? 23.401 30.389 29.470 1.00 10.63 37 ASP B C 1
ATOM 1488 O O . ASP B 1 38 ? 22.922 31.185 28.672 1.00 10.86 37 ASP B O 1
ATOM 1493 N N . ASP B 1 39 ? 23.201 29.077 29.361 1.00 9.83 38 ASP B N 1
ATOM 1494 C CA . ASP B 1 39 ? 22.392 28.430 28.321 1.00 9.57 38 ASP B CA 1
ATOM 1495 C C . ASP B 1 39 ? 23.008 28.523 26.915 1.00 9.07 38 ASP B C 1
ATOM 1496 O O . ASP B 1 39 ? 22.359 28.110 25.940 1.00 12.18 38 ASP B O 1
ATOM 1501 N N . GLN B 1 40 ? 24.245 29.009 26.795 1.00 7.07 39 GLN B N 1
ATOM 1502 C CA . GLN B 1 40 ? 24.944 29.098 25.516 1.00 6.69 39 GLN B CA 1
ATOM 1503 C C . GLN B 1 40 ? 25.908 27.933 25.376 1.00 6.12 39 GLN B C 1
ATOM 1504 O O . GLN B 1 40 ? 26.546 27.545 26.352 1.00 7.25 39 GLN B O 1
ATOM 1510 N N . HIS B 1 41 ? 26.017 27.398 24.165 1.00 5.50 40 HIS B N 1
ATOM 1511 C CA . HIS B 1 41 ? 26.968 26.339 23.861 1.00 5.58 40 HIS B CA 1
ATOM 1512 C C . HIS B 1 41 ? 28.273 26.973 23.440 1.00 5.78 40 HIS B C 1
ATOM 1513 O O . HIS B 1 41 ? 28.300 27.704 22.459 1.00 7.19 40 HIS B O 1
ATOM 1520 N N . VAL B 1 42 ? 29.346 26.661 24.159 1.00 4.98 41 VAL B N 1
ATOM 1521 C CA . VAL B 1 42 ? 30.635 27.281 23.935 1.00 5.27 41 VAL B CA 1
ATOM 1522 C C . VAL B 1 42 ? 31.639 26.221 23.493 1.00 4.87 41 VAL B C 1
ATOM 1523 O O . VAL B 1 42 ? 31.891 25.252 24.225 1.00 6.42 41 VAL B O 1
ATOM 1527 N N . LEU B 1 43 ? 32.190 26.400 22.301 1.00 4.87 42 LEU B N 1
ATOM 1528 C CA . LEU B 1 43 ? 33.210 25.529 21.750 1.00 5.23 42 LEU B CA 1
ATOM 1529 C C . LEU B 1 43 ? 34.553 26.243 21.838 1.00 5.21 42 LEU B C 1
ATOM 1530 O O . LEU B 1 43 ? 34.716 27.337 21.298 1.00 5.92 42 LEU B O 1
ATOM 1535 N N . THR B 1 44 ? 35.520 25.624 22.507 1.00 5.30 43 THR B N 1
ATOM 1536 C CA . THR B 1 44 ? 36.882 26.139 22.538 1.00 5.76 43 THR B CA 1
ATOM 1537 C C . THR B 1 44 ? 37.743 25.133 21.780 1.00 5.77 43 THR B C 1
ATOM 1538 O O . THR B 1 44 ? 37.599 23.936 21.941 1.00 7.53 43 THR B O 1
ATOM 1542 N N . MET B 1 45 ? 38.616 25.648 20.916 1.00 5.65 44 MET B N 1
ATOM 1543 C CA . MET B 1 45 ? 39.484 24.838 20.069 1.00 6.02 44 MET B CA 1
ATOM 1544 C C . MET B 1 45 ? 40.919 25.289 20.252 1.00 6.16 44 MET B C 1
ATOM 1545 O O . MET B 1 45 ? 41.188 26.467 20.473 1.00 7.11 44 MET B O 1
ATOM 1550 N N . GLY B 1 46 ? 41.855 24.356 20.119 1.00 6.26 45 GLY B N 1
ATOM 1551 C CA . GLY B 1 46 ? 43.245 24.660 20.372 1.00 7.28 45 GLY B CA 1
ATOM 1552 C C . GLY B 1 46 ? 43.932 25.573 19.377 1.00 7.75 45 GLY B C 1
ATOM 1553 O O . GLY B 1 46 ? 45.002 26.104 19.668 1.00 10.84 45 GLY B O 1
ATOM 1554 N N . GLY B 1 47 ? 43.351 25.756 18.208 1.00 7.32 46 GLY B N 1
ATOM 1555 C CA . GLY B 1 47 ? 43.912 26.590 17.165 1.00 7.09 46 GLY B CA 1
ATOM 1556 C C . GLY B 1 47 ? 43.006 26.497 15.958 1.00 6.50 46 GLY B C 1
ATOM 1557 O O . GLY B 1 47 ? 41.943 25.886 16.044 1.00 7.08 46 GLY B O 1
ATOM 1558 N N . SER B 1 48 ? 43.413 27.105 14.848 1.00 6.37 47 SER B N 1
ATOM 1559 C CA . SER B 1 48 ? 42.682 26.994 13.598 1.00 5.94 47 SER B CA 1
ATOM 1560 C C . SER B 1 48 ? 42.808 25.585 13.032 1.00 5.69 47 SER B C 1
ATOM 1561 O O . SER B 1 48 ? 43.862 24.958 13.121 1.00 6.73 47 SER B O 1
ATOM 1564 N N . GLY B 1 49 ? 41.734 25.129 12.404 1.00 5.61 48 GLY B N 1
ATOM 1565 C CA . GLY B 1 49 ? 41.748 23.903 11.637 1.00 5.71 48 GLY B CA 1
ATOM 1566 C C . GLY B 1 49 ? 40.920 22.759 12.181 1.00 5.47 48 GLY B C 1
ATOM 1567 O O . GLY B 1 49 ? 40.983 21.651 11.631 1.00 6.45 48 GLY B O 1
ATOM 1568 N N . THR B 1 50 ? 40.098 23.022 13.200 1.00 5.24 49 THR B N 1
ATOM 1569 C CA . THR B 1 50 ? 39.200 22.021 13.714 1.00 5.38 49 THR B CA 1
ATOM 1570 C C . THR B 1 50 ? 37.786 22.599 13.839 1.00 4.65 49 THR B C 1
ATOM 1571 O O . THR B 1 50 ? 37.491 23.690 13.325 1.00 4.91 49 THR B O 1
ATOM 1575 N N . SER B 1 51 ? 36.905 21.858 14.491 1.00 4.59 50 SER B N 1
ATOM 1576 C CA . SER B 1 51 ? 35.493 22.183 14.530 1.00 4.69 50 SER B CA 1
ATOM 1577 C C . SER B 1 51 ? 34.804 21.290 15.532 1.00 4.26 50 SER B C 1
ATOM 1578 O O . SER B 1 51 ? 35.385 20.330 16.036 1.00 5.48 50 SER B O 1
ATOM 1581 N N . GLY B 1 52 ? 33.542 21.587 15.766 1.00 4.40 51 GLY B N 1
ATOM 1582 C CA . GLY B 1 52 ? 32.682 20.741 16.574 1.00 4.67 51 GLY B CA 1
ATOM 1583 C C . GLY B 1 52 ? 31.267 20.782 16.036 1.00 4.08 51 GLY B C 1
ATOM 1584 O O . GLY B 1 52 ? 30.828 21.792 15.479 1.00 4.62 51 GLY B O 1
ATOM 1585 N N . THR B 1 53 ? 30.554 19.678 16.223 1.00 4.37 52 THR B N 1
ATOM 1586 C CA . THR B 1 53 ? 29.203 19.515 15.719 1.00 4.79 52 THR B CA 1
ATOM 1587 C C . THR B 1 53 ? 28.211 19.376 16.862 1.00 4.57 52 THR B C 1
ATOM 1588 O O . THR B 1 53 ? 28.421 18.575 17.781 1.00 5.32 52 THR B O 1
ATOM 1592 N N . LEU B 1 54 ? 27.111 20.121 16.767 1.00 4.46 53 LEU B N 1
ATOM 1593 C CA . LEU B 1 54 ? 25.936 19.923 17.603 1.00 4.75 53 LEU B CA 1
ATOM 1594 C C . LEU B 1 54 ? 24.868 19.245 16.762 1.00 4.69 53 LEU B C 1
ATOM 1595 O O . LEU B 1 54 ? 24.531 19.724 15.686 1.00 6.34 53 LEU B O 1
ATOM 1600 N N . ARG B 1 55 ? 24.341 18.127 17.244 1.00 4.61 54 ARG B N 1
ATOM 1601 C CA . ARG B 1 55 ? 23.185 17.508 16.601 1.00 4.96 54 ARG B CA 1
ATOM 1602 C C . ARG B 1 55 ? 21.953 17.783 17.448 1.00 4.93 54 ARG B C 1
ATOM 1603 O O . ARG B 1 55 ? 22.007 17.661 18.671 1.00 5.64 54 ARG B O 1
ATOM 1611 N N . PHE B 1 56 ? 20.866 18.174 16.789 1.00 5.65 55 PHE B N 1
ATOM 1612 C CA . PHE B 1 56 ? 19.591 18.468 17.436 1.00 6.41 55 PHE B CA 1
ATOM 1613 C C . PHE B 1 56 ? 18.527 17.537 16.896 1.00 6.69 55 PHE B C 1
ATOM 1614 O O . PHE B 1 56 ? 18.530 17.177 15.724 1.00 7.60 55 PHE B O 1
ATOM 1622 N N . HIS B 1 57 ? 17.586 17.193 17.766 1.00 7.71 56 HIS B N 1
ATOM 1623 C CA . HIS B 1 57 ? 16.484 16.309 17.455 1.00 8.95 56 HIS B CA 1
ATOM 1624 C C . HIS B 1 57 ? 15.197 16.912 18.034 1.00 8.99 56 HIS B C 1
ATOM 1625 O O . HIS B 1 57 ? 15.219 17.523 19.102 1.00 10.10 56 HIS B O 1
ATOM 1632 N N . ALA B 1 58 ? 14.094 16.744 17.313 1.00 9.20 57 ALA B N 1
ATOM 1633 C CA . ALA B 1 58 ? 12.768 17.140 17.790 1.00 10.49 57 ALA B CA 1
ATOM 1634 C C . ALA B 1 58 ? 11.938 15.875 17.989 1.00 12.27 57 ALA B C 1
ATOM 1635 O O . ALA B 1 58 ? 12.138 14.879 17.305 1.00 13.71 57 ALA B O 1
ATOM 1637 N N . ASP B 1 59 ? 10.988 15.893 18.919 1.00 14.48 58 ASP B N 1
ATOM 1638 C CA . ASP B 1 59 ? 10.207 14.670 19.185 1.00 15.88 58 ASP B CA 1
ATOM 1639 C C . ASP B 1 59 ? 9.295 14.266 18.018 1.00 17.07 58 ASP B C 1
ATOM 1640 O O . ASP B 1 59 ? 8.763 13.160 18.018 1.00 18.85 58 ASP B O 1
ATOM 1645 N N . ASN B 1 60 ? 9.131 15.139 17.023 1.00 16.78 59 ASN B N 1
ATOM 1646 C CA . ASN B 1 60 ? 8.430 14.780 15.788 1.00 16.62 59 ASN B CA 1
ATOM 1647 C C . ASN B 1 60 ? 9.308 14.065 14.757 1.00 16.69 59 ASN B C 1
ATOM 1648 O O . ASN B 1 60 ? 8.844 13.776 13.648 1.00 17.82 59 ASN B O 1
ATOM 1653 N N . GLY B 1 61 ? 10.574 13.811 15.099 1.00 15.76 60 GLY B N 1
ATOM 1654 C CA . GLY B 1 61 ? 11.477 13.071 14.221 1.00 15.02 60 GLY B CA 1
ATOM 1655 C C . GLY B 1 61 ? 12.464 13.910 13.420 1.00 14.07 60 GLY B C 1
ATOM 1656 O O . GLY B 1 61 ? 13.426 13.372 12.871 1.00 15.82 60 GLY B O 1
ATOM 1657 N N . GLU B 1 62 ? 12.237 15.213 13.321 1.00 12.04 61 GLU B N 1
ATOM 1658 C CA . GLU B 1 62 ? 13.161 16.076 12.593 1.00 10.75 61 GLU B CA 1
ATOM 1659 C C . GLU B 1 62 ? 14.495 16.154 13.317 1.00 9.14 61 GLU B C 1
ATOM 1660 O O . GLU B 1 62 ? 14.552 16.092 14.541 1.00 10.02 61 GLU B O 1
ATOM 1666 N N . SER B 1 63 ? 15.566 16.318 12.548 1.00 9.35 62 SER B N 1
ATOM 1667 C CA . SER B 1 63 ? 16.879 16.473 13.141 1.00 8.82 62 SER B CA 1
ATOM 1668 C C . SER B 1 63 ? 17.827 17.159 12.180 1.00 8.34 62 SER B C 1
ATOM 1669 O O . SER B 1 63 ? 17.602 17.183 10.974 1.00 10.01 62 SER B O 1
ATOM 1672 N N . PHE B 1 64 ? 18.907 17.699 12.718 1.00 6.64 63 PHE B N 1
ATOM 1673 C CA . PHE B 1 64 ? 19.904 18.363 11.902 1.00 6.20 63 PHE B CA 1
ATOM 1674 C C . PHE B 1 64 ? 21.194 18.445 12.683 1.00 5.17 63 PHE B C 1
ATOM 1675 O O . PHE B 1 64 ? 21.197 18.343 13.912 1.00 5.55 63 PHE B O 1
ATOM 1683 N N . THR B 1 65 ? 22.289 18.683 11.967 1.00 5.09 64 THR B N 1
ATOM 1684 C CA . THR B 1 65 ? 23.553 19.065 12.578 1.00 4.79 64 THR B CA 1
ATOM 1685 C C . THR B 1 65 ? 23.897 20.514 12.253 1.00 4.89 64 THR B C 1
ATOM 1686 O O . THR B 1 65 ? 23.654 20.998 11.138 1.00 5.36 64 THR B O 1
ATOM 1690 N N . ALA B 1 66 ? 24.514 21.167 13.237 1.00 4.55 65 ALA B N 1
ATOM 1691 C CA . ALA B 1 66 ? 25.089 22.497 13.098 1.00 4.50 65 ALA B CA 1
ATOM 1692 C C . ALA B 1 66 ? 26.549 22.372 13.494 1.00 4.19 65 ALA B C 1
ATOM 1693 O O . ALA B 1 66 ? 26.847 22.005 14.635 1.00 4.65 65 ALA B O 1
ATOM 1695 N N . THR B 1 67 ? 27.450 22.615 12.546 1.00 4.47 66 THR B N 1
ATOM 1696 C CA . THR B 1 67 ? 28.869 22.498 12.769 1.00 4.38 66 THR B CA 1
ATOM 1697 C C . THR B 1 67 ? 29.512 23.874 12.679 1.00 4.33 66 THR B C 1
ATOM 1698 O O . THR B 1 67 ? 29.167 24.675 11.806 1.00 4.97 66 THR B O 1
ATOM 1702 N N . PHE B 1 68 ? 30.427 24.125 13.611 1.00 4.16 67 PHE B N 1
ATOM 1703 C CA . PHE B 1 68 ? 31.098 25.396 13.791 1.00 4.37 67 PHE B CA 1
ATOM 1704 C C . PHE B 1 68 ? 32.590 25.128 13.888 1.00 4.13 67 PHE B C 1
ATOM 1705 O O . PHE B 1 68 ? 33.000 24.213 14.601 1.00 4.87 67 PHE B O 1
ATOM 1713 N N . GLY B 1 69 ? 33.418 25.929 13.233 1.00 4.34 68 GLY B N 1
ATOM 1714 C CA . GLY B 1 69 ? 34.837 25.757 13.373 1.00 4.44 68 GLY B CA 1
ATOM 1715 C C . GLY B 1 69 ? 35.606 26.923 12.815 1.00 4.39 68 GLY B C 1
ATOM 1716 O O . GLY B 1 69 ? 35.030 27.961 12.495 1.00 4.52 68 GLY B O 1
ATOM 1717 N N . VAL B 1 70 ? 36.915 26.739 12.701 1.00 4.63 69 VAL B N 1
ATOM 1718 C CA . VAL B 1 70 ? 37.805 27.761 12.159 1.00 4.80 69 VAL B CA 1
ATOM 1719 C C . VAL B 1 70 ? 38.672 27.075 11.103 1.00 4.75 69 VAL B C 1
ATOM 1720 O O . VAL B 1 70 ? 39.281 26.038 11.351 1.00 5.25 69 VAL B O 1
ATOM 1724 N N . HIS B 1 71 ? 38.668 27.662 9.903 1.00 4.95 70 HIS B N 1
ATOM 1725 C CA . HIS B 1 71 ? 39.435 27.176 8.774 1.00 5.21 70 HIS B CA 1
ATOM 1726 C C . HIS B 1 71 ? 40.310 28.311 8.286 1.00 5.15 70 HIS B C 1
ATOM 1727 O O . HIS B 1 71 ? 39.807 29.377 7.930 1.00 5.30 70 HIS B O 1
ATOM 1734 N N . ASN B 1 72 ? 41.622 28.113 8.279 1.00 5.36 71 ASN B N 1
ATOM 1735 C CA . ASN B 1 72 ? 42.530 29.155 7.800 1.00 5.55 71 ASN B CA 1
ATOM 1736 C C . ASN B 1 72 ? 42.234 30.482 8.493 1.00 5.30 71 ASN B C 1
ATOM 1737 O O . ASN B 1 72 ? 42.190 31.534 7.867 1.00 6.21 71 ASN B O 1
ATOM 1742 N N . TYR B 1 73 ? 42.057 30.405 9.819 1.00 5.18 72 TYR B N 1
ATOM 1743 C CA . TYR B 1 73 ? 41.952 31.565 10.705 1.00 5.56 72 TYR B CA 1
ATOM 1744 C C . TYR B 1 73 ? 40.638 32.310 10.595 1.00 5.84 72 TYR B C 1
ATOM 1745 O O . TYR B 1 73 ? 40.506 33.356 11.237 1.00 7.75 72 TYR B O 1
ATOM 1754 N N . LYS B 1 74 ? 39.671 31.805 9.826 1.00 5.48 73 LYS B N 1
ATOM 1755 C CA . LYS B 1 74 ? 38.349 32.406 9.694 1.00 5.49 73 LYS B CA 1
ATOM 1756 C C . LYS B 1 74 ? 37.293 31.401 10.098 1.00 4.93 73 LYS B C 1
ATOM 1757 O O . LYS B 1 74 ? 37.436 30.192 9.891 1.00 5.44 73 LYS B O 1
ATOM 1763 N N . ARG B 1 75 ? 36.200 31.895 10.658 1.00 4.92 74 ARG B N 1
ATOM 1764 C CA . ARG B 1 75 ? 35.140 30.980 11.054 1.00 4.56 74 ARG B CA 1
ATOM 1765 C C . ARG B 1 75 ? 34.515 30.297 9.853 1.00 4.49 74 ARG B C 1
ATOM 1766 O O . ARG B 1 75 ? 34.479 30.830 8.738 1.00 4.92 74 ARG B O 1
ATOM 1774 N N . TRP B 1 76 ? 33.929 29.136 10.124 1.00 4.40 75 TRP B N 1
ATOM 1775 C CA . TRP B 1 76 ? 33.088 28.474 9.149 1.00 4.41 75 TRP B CA 1
ATOM 1776 C C . TRP B 1 76 ? 31.894 27.851 9.868 1.00 4.15 75 TRP B C 1
ATOM 1777 O O . TRP B 1 76 ? 31.882 27.685 11.094 1.00 4.52 75 TRP B O 1
ATOM 1788 N N . CYS B 1 77 ? 30.885 27.501 9.089 1.00 4.70 76 CYS B N 1
ATOM 1789 C CA . CYS B 1 77 ? 29.738 26.759 9.598 1.00 4.59 76 CYS B CA 1
ATOM 1790 C C . CYS B 1 77 ? 29.069 26.005 8.471 1.00 4.65 76 CYS B C 1
ATOM 1791 O O . CYS B 1 77 ? 29.253 26.300 7.287 1.00 4.99 76 CYS B O 1
ATOM 1794 N N . ASP B 1 78 ? 28.253 25.035 8.860 1.00 4.82 77 ASP B N 1
ATOM 1795 C CA . ASP B 1 78 ? 27.455 24.286 7.908 1.00 4.73 77 ASP B CA 1
ATOM 1796 C C . ASP B 1 78 ? 26.323 23.591 8.664 1.00 4.52 77 ASP B C 1
ATOM 1797 O O . ASP B 1 78 ? 26.473 23.231 9.831 1.00 5.06 77 ASP B O 1
ATOM 1802 N N . ILE B 1 79 ? 25.214 23.372 7.964 1.00 4.74 78 ILE B N 1
ATOM 1803 C CA . ILE B 1 79 ? 24.041 22.691 8.496 1.00 4.93 78 ILE B CA 1
ATOM 1804 C C . ILE B 1 79 ? 23.715 21.530 7.566 1.00 5.27 78 ILE B C 1
ATOM 1805 O O . ILE B 1 79 ? 23.676 21.712 6.346 1.00 6.30 78 ILE B O 1
ATOM 1810 N N . VAL B 1 80 ? 23.502 20.343 8.137 1.00 5.44 79 VAL B N 1
ATOM 1811 C CA . VAL B 1 80 ? 23.049 19.178 7.393 1.00 6.00 79 VAL B CA 1
ATOM 1812 C C . VAL B 1 80 ? 21.704 18.763 7.970 1.00 5.75 79 VAL B C 1
ATOM 1813 O O . VAL B 1 80 ? 21.557 18.604 9.176 1.00 6.40 79 VAL B O 1
ATOM 1817 N N . THR B 1 81 ? 20.718 18.597 7.102 1.00 7.01 80 THR B N 1
ATOM 1818 C CA . THR B 1 81 ? 19.364 18.238 7.515 1.00 8.52 80 THR B CA 1
ATOM 1819 C C . THR B 1 81 ? 18.996 16.864 6.944 1.00 9.04 80 THR B C 1
ATOM 1820 O O . THR B 1 81 ? 19.779 16.232 6.248 1.00 10.15 80 THR B O 1
ATOM 1824 N N . ASN B 1 82 ? 17.776 16.427 7.238 1.00 10.01 81 ASN B N 1
ATOM 1825 C CA . ASN B 1 82 ? 17.261 15.160 6.750 1.00 11.23 81 ASN B CA 1
ATOM 1826 C C . ASN B 1 82 ? 18.167 13.992 7.150 1.00 11.50 81 ASN B C 1
ATOM 1827 O O . ASN B 1 82 ? 18.394 13.107 6.349 1.00 12.79 81 ASN B O 1
ATOM 1832 N N . LEU B 1 83 ? 18.678 13.987 8.374 1.00 11.56 82 LEU B N 1
ATOM 1833 C CA . LEU B 1 83 ? 19.649 12.977 8.778 1.00 11.61 82 LEU B CA 1
ATOM 1834 C C . LEU B 1 83 ? 19.039 11.588 8.826 1.00 11.97 82 LEU B C 1
ATOM 1835 O O . LEU B 1 83 ? 17.979 11.379 9.420 1.00 13.49 82 LEU B O 1
ATOM 1840 N N . ALA B 1 84 ? 19.746 10.642 8.232 1.00 12.26 83 ALA B N 1
ATOM 1841 C CA . ALA B 1 84 ? 19.448 9.236 8.429 1.00 12.01 83 ALA B CA 1
ATOM 1842 C C . ALA B 1 84 ? 19.863 8.814 9.841 1.00 11.68 83 ALA B C 1
ATOM 1843 O O . ALA B 1 84 ? 20.686 9.475 10.475 1.00 11.48 83 ALA B O 1
ATOM 1845 N N . ALA B 1 85 ? 19.317 7.703 10.332 1.00 12.04 84 ALA B N 1
ATOM 1846 C CA . ALA B 1 85 ? 19.620 7.248 11.692 1.00 11.90 84 ALA B CA 1
ATOM 1847 C C . ALA B 1 85 ? 21.096 6.902 11.884 1.00 11.48 84 ALA B C 1
ATOM 1848 O O . ALA B 1 85 ? 21.605 7.005 13.019 1.00 12.62 84 ALA B O 1
ATOM 1850 N N . ASP B 1 86 ? 21.794 6.551 10.795 1.00 10.93 85 ASP B N 1
ATOM 1851 C CA . ASP B 1 86 ? 23.251 6.271 10.879 1.00 9.92 85 ASP B CA 1
ATOM 1852 C C . ASP B 1 86 ? 24.155 7.488 10.627 1.00 9.33 85 ASP B C 1
ATOM 1853 O O . ASP B 1 86 ? 25.374 7.362 10.637 1.00 10.84 85 ASP B O 1
ATOM 1858 N N . GLU B 1 87 ? 23.575 8.661 10.429 1.00 8.24 86 GLU B N 1
ATOM 1859 C CA . GLU B 1 87 ? 24.337 9.882 10.311 1.00 8.08 86 GLU B CA 1
ATOM 1860 C C . GLU B 1 87 ? 24.295 10.599 11.653 1.00 7.24 86 GLU B C 1
ATOM 1861 O O . GLU B 1 87 ? 23.578 11.592 11.838 1.00 8.60 86 GLU B O 1
ATOM 1867 N N . THR B 1 88 ? 25.051 10.072 12.605 1.00 6.37 87 THR B N 1
ATOM 1868 C CA . THR B 1 88 ? 25.155 10.730 13.886 1.00 6.16 87 THR B CA 1
ATOM 1869 C C . THR B 1 88 ? 26.096 11.939 13.759 1.00 5.49 87 THR B C 1
ATOM 1870 O O . THR B 1 88 ? 26.751 12.148 12.731 1.00 6.06 87 THR B O 1
ATOM 1874 N N . GLY B 1 89 ? 26.140 12.748 14.811 1.00 5.41 88 GLY B N 1
ATOM 1875 C CA . GLY B 1 89 ? 26.981 13.930 14.803 1.00 5.38 88 GLY B CA 1
ATOM 1876 C C . GLY B 1 89 ? 28.442 13.617 14.578 1.00 4.90 88 GLY B C 1
ATOM 1877 O O . GLY B 1 89 ? 29.131 14.320 13.837 1.00 5.64 88 GLY B O 1
ATOM 1878 N N . MET B 1 90 ? 28.932 12.549 15.207 1.00 4.98 89 MET B N 1
ATOM 1879 C CA . MET B 1 90 ? 30.335 12.209 15.040 1.00 5.37 89 MET B CA 1
ATOM 1880 C C . MET B 1 90 ? 30.631 11.786 13.599 1.00 5.54 89 MET B C 1
ATOM 1881 O O . MET B 1 90 ? 31.732 12.038 13.103 1.00 6.67 89 MET B O 1
ATOM 1886 N N . VAL B 1 91 ? 29.674 11.137 12.932 1.00 5.73 90 VAL B N 1
ATOM 1887 C CA . VAL B 1 91 ? 29.844 10.796 11.522 1.00 5.98 90 VAL B CA 1
ATOM 1888 C C . VAL B 1 91 ? 29.968 12.058 10.679 1.00 6.02 90 VAL B C 1
ATOM 1889 O O . VAL B 1 91 ? 30.894 12.204 9.872 1.00 6.46 90 VAL B O 1
ATOM 1893 N N . ILE B 1 92 ? 29.028 12.969 10.856 1.00 5.46 91 ILE B N 1
ATOM 1894 C CA . ILE B 1 92 ? 29.021 14.200 10.093 1.00 5.89 91 ILE B CA 1
ATOM 1895 C C . ILE B 1 92 ? 30.290 15.032 10.362 1.00 5.31 91 ILE B C 1
ATOM 1896 O O . ILE B 1 92 ? 30.912 15.547 9.432 1.00 5.63 91 ILE B O 1
ATOM 1901 N N . ASN B 1 93 ? 30.690 15.146 11.623 1.00 5.19 92 ASN B N 1
ATOM 1902 C CA . ASN B 1 93 ? 31.825 16.008 11.945 1.00 5.02 92 ASN B CA 1
ATOM 1903 C C . ASN B 1 93 ? 33.079 15.540 11.205 1.00 5.27 92 ASN B C 1
ATOM 1904 O O . ASN B 1 93 ? 33.844 16.355 10.682 1.00 6.01 92 ASN B O 1
ATOM 1909 N N . GLN B 1 94 ? 33.303 14.221 11.154 1.00 5.67 93 GLN B N 1
ATOM 1910 C CA . GLN B 1 94 ? 34.487 13.678 10.502 1.00 6.15 93 GLN B CA 1
ATOM 1911 C C . GLN B 1 94 ? 34.449 13.874 8.987 1.00 5.79 93 GLN B C 1
ATOM 1912 O O . GLN B 1 94 ? 35.488 14.047 8.355 1.00 6.56 93 GLN B O 1
ATOM 1918 N N . GLN B 1 95 ? 33.252 13.851 8.401 1.00 5.74 94 GLN B N 1
ATOM 1919 C CA . GLN B 1 95 ? 33.120 13.999 6.955 1.00 6.10 94 GLN B CA 1
ATOM 1920 C C . GLN B 1 95 ? 33.700 15.306 6.439 1.00 5.73 94 GLN B C 1
ATOM 1921 O O . GLN B 1 95 ? 34.171 15.356 5.305 1.00 6.64 94 GLN B O 1
ATOM 1927 N N . TYR B 1 96 ? 33.701 16.361 7.257 1.00 5.49 95 TYR B N 1
ATOM 1928 C CA . TYR B 1 96 ? 34.276 17.629 6.850 1.00 5.64 95 TYR B CA 1
ATOM 1929 C C . TYR B 1 96 ? 35.774 17.553 6.565 1.00 5.40 95 TYR B C 1
ATOM 1930 O O . TYR B 1 96 ? 36.299 18.499 5.994 1.00 6.30 95 TYR B O 1
ATOM 1939 N N . TYR B 1 97 ? 36.426 16.448 6.929 1.00 5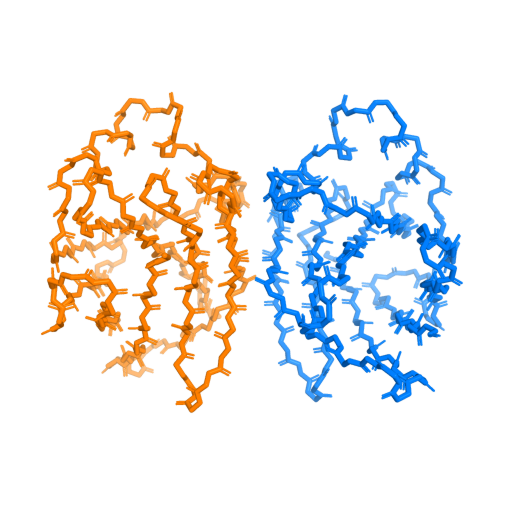.58 96 TYR B N 1
ATOM 1940 C CA . TYR B 1 97 ? 37.864 16.305 6.753 1.00 6.73 96 TYR B CA 1
ATOM 1941 C C . TYR B 1 97 ? 38.207 15.116 5.865 1.00 7.71 96 TYR B C 1
ATOM 1942 O O . TYR B 1 97 ? 39.372 14.759 5.755 1.00 9.81 96 TYR B O 1
ATOM 1951 N N . SER B 1 98 ? 37.204 14.579 5.175 1.00 8.30 97 SER B N 1
ATOM 1952 C CA . SER B 1 98 ? 37.379 13.413 4.312 1.00 10.33 97 SER B CA 1
ATOM 1953 C C . SER B 1 98 ? 36.555 13.428 3.026 1.00 10.33 97 SER B C 1
ATOM 1954 O O . SER B 1 98 ? 37.006 12.932 1.996 1.00 13.61 97 SER B O 1
ATOM 1957 N N . GLN B 1 99 ? 35.334 13.926 3.092 1.00 9.67 98 GLN B N 1
ATOM 1958 C CA . GLN B 1 99 ? 34.377 13.852 1.998 1.00 10.02 98 GLN B CA 1
ATOM 1959 C C . GLN B 1 99 ? 34.412 15.184 1.259 1.00 9.21 98 GLN B C 1
ATOM 1960 O O . GLN B 1 99 ? 34.189 16.226 1.873 1.00 9.35 98 GLN B O 1
ATOM 1966 N N . LYS B 1 100 ? 34.682 15.166 -0.049 1.00 9.26 99 LYS B N 1
ATOM 1967 C CA . LYS B 1 100 ? 35.023 16.407 -0.762 1.00 8.72 99 LYS B CA 1
ATOM 1968 C C . LYS B 1 100 ? 33.949 17.489 -0.669 1.00 7.81 99 LYS B C 1
ATOM 1969 O O . LYS B 1 100 ? 34.265 18.652 -0.493 1.00 7.53 99 LYS B O 1
ATOM 1975 N N . ASN B 1 101 ? 32.679 17.125 -0.797 1.00 8.03 100 ASN B N 1
ATOM 1976 C CA . ASN B 1 101 ? 31.628 18.139 -0.736 1.00 8.28 100 ASN B CA 1
ATOM 1977 C C . ASN B 1 101 ? 31.595 18.829 0.628 1.00 7.45 100 ASN B C 1
ATOM 1978 O O . ASN B 1 101 ? 31.403 20.047 0.716 1.00 7.43 100 ASN B O 1
ATOM 1987 N N . ARG B 1 102 ? 31.828 18.066 1.688 1.00 7.01 101 ARG B N 1
ATOM 1988 C CA . ARG B 1 102 ? 31.870 18.629 3.027 1.00 6.89 101 ARG B CA 1
ATOM 1989 C C . ARG B 1 102 ? 33.137 19.466 3.234 1.00 6.15 101 ARG B C 1
ATOM 1990 O O . ARG B 1 102 ? 33.078 20.538 3.844 1.00 6.25 101 ARG B O 1
ATOM 1998 N N . GLU B 1 103 ? 34.277 18.990 2.735 1.00 6.10 102 GLU B N 1
ATOM 1999 C CA . GLU B 1 103 ? 35.506 19.781 2.799 1.00 5.97 102 GLU B CA 1
ATOM 2000 C C . GLU B 1 103 ? 35.276 21.139 2.141 1.00 5.21 102 GLU B C 1
ATOM 2001 O O . GLU B 1 103 ? 35.686 22.169 2.661 1.00 5.44 102 GLU B O 1
ATOM 2007 N N . GLU B 1 104 ? 34.631 21.140 0.975 1.00 5.55 103 GLU B N 1
ATOM 2008 C CA . GLU B 1 104 ? 34.388 22.386 0.264 1.00 5.50 103 GLU B CA 1
ATOM 2009 C C . GLU B 1 104 ? 33.462 23.319 1.045 1.00 5.18 103 GLU B C 1
ATOM 2010 O O . GLU B 1 104 ? 33.664 24.532 1.031 1.00 5.41 103 GLU B O 1
ATOM 2016 N N . ALA B 1 105 ? 32.454 22.763 1.714 1.00 5.38 104 ALA B N 1
ATOM 2017 C CA . ALA B 1 105 ? 31.565 23.574 2.545 1.00 5.52 104 ALA B CA 1
ATOM 2018 C C . ALA B 1 105 ? 32.335 24.245 3.675 1.00 5.30 104 ALA B C 1
ATOM 2019 O O . ALA B 1 105 ? 32.129 25.425 3.953 1.00 5.95 104 ALA B O 1
ATOM 2021 N N . ARG B 1 106 ? 33.230 23.499 4.316 1.00 5.26 105 ARG B N 1
ATOM 2022 C CA . ARG B 1 106 ? 34.087 24.050 5.361 1.00 4.84 105 ARG B CA 1
ATOM 2023 C C . ARG B 1 106 ? 34.999 25.149 4.815 1.00 4.77 105 ARG B C 1
ATOM 2024 O O . ARG B 1 106 ? 35.121 26.220 5.415 1.00 5.08 105 ARG B O 1
ATOM 2032 N N . GLU B 1 107 ? 35.653 24.888 3.675 1.00 4.79 106 GLU B N 1
ATOM 2033 C CA . GLU B 1 107 ? 36.658 25.807 3.181 1.00 5.12 106 GLU B CA 1
ATOM 2034 C C . GLU B 1 107 ? 36.054 27.115 2.666 1.00 5.05 106 GLU B C 1
ATOM 2035 O O . GLU B 1 107 ? 36.789 28.096 2.524 1.00 6.03 106 GLU B O 1
ATOM 2041 N N . ARG B 1 108 ? 34.739 27.151 2.438 1.00 4.93 107 ARG B N 1
ATOM 2042 C CA . ARG B 1 108 ? 34.063 28.405 2.110 1.00 5.47 107 ARG B CA 1
ATOM 2043 C C . ARG B 1 108 ? 34.076 29.422 3.244 1.00 5.09 107 ARG B C 1
ATOM 2044 O O . ARG B 1 108 ? 33.810 30.596 2.994 1.00 5.48 107 ARG B O 1
ATOM 2052 N N . GLN B 1 109 ? 34.357 29.006 4.481 1.00 4.83 108 GLN B N 1
ATOM 2053 C CA . GLN B 1 109 ? 34.508 29.957 5.587 1.00 5.06 108 GLN B CA 1
ATOM 2054 C C . GLN B 1 109 ? 33.267 30.822 5.745 1.00 4.92 108 GLN B C 1
ATOM 2055 O O . GLN B 1 109 ? 33.349 32.042 5.918 1.00 5.99 108 GLN B O 1
ATOM 2061 N N . LEU B 1 110 ? 32.093 30.212 5.701 1.00 5.08 109 LEU B N 1
ATOM 2062 C CA . LEU B 1 110 ? 30.885 31.010 5.776 1.00 5.50 109 LEU B CA 1
ATOM 2063 C C . LEU B 1 110 ? 30.646 31.548 7.179 1.00 5.51 109 LEU B C 1
ATOM 2064 O O . LEU B 1 110 ? 30.722 30.820 8.177 1.00 6.21 109 LEU B O 1
ATOM 2069 N N . SER B 1 111 ? 30.282 32.830 7.242 1.00 5.94 110 SER B N 1
ATOM 2070 C CA . SER B 1 111 ? 29.810 33.402 8.500 1.00 6.69 110 SER B CA 1
ATOM 2071 C C . SER B 1 111 ? 28.291 33.410 8.602 1.0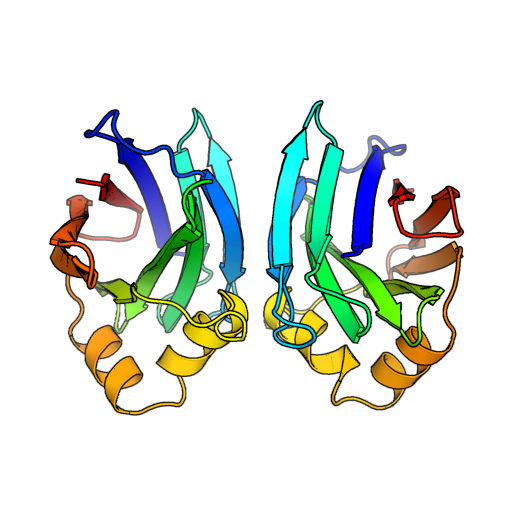0 6.00 110 SER B C 1
ATOM 2072 O O . SER B 1 111 ? 27.765 33.811 9.635 1.00 6.53 110 SER B O 1
ATOM 2075 N N . ASN B 1 112 ? 27.592 32.939 7.569 1.00 6.00 111 ASN B N 1
ATOM 2076 C CA . ASN B 1 112 ? 26.146 32.893 7.541 1.00 6.16 111 ASN B CA 1
ATOM 2077 C C . ASN B 1 112 ? 25.748 31.793 6.588 1.00 5.90 111 ASN B C 1
ATOM 2078 O O . ASN B 1 112 ? 26.307 31.712 5.486 1.00 6.90 111 ASN B O 1
ATOM 2083 N N . TYR B 1 113 ? 24.801 30.951 6.989 1.00 5.67 112 TYR B N 1
ATOM 2084 C CA . TYR B 1 113 ? 24.292 29.909 6.112 1.00 5.78 112 TYR B CA 1
ATOM 2085 C C . TYR B 1 113 ? 22.912 29.496 6.573 1.00 5.49 112 TYR B C 1
ATOM 2086 O O . TYR B 1 113 ? 22.680 29.356 7.769 1.00 5.93 112 TYR B O 1
ATOM 2095 N N . GLU B 1 114 ? 22.012 29.277 5.626 1.00 6.58 113 GLU B N 1
ATOM 2096 C CA . GLU B 1 114 ? 20.719 28.698 5.935 1.00 7.31 113 GLU B CA 1
ATOM 2097 C C . GLU B 1 114 ? 20.360 27.652 4.916 1.00 7.74 113 GLU B C 1
ATOM 2098 O O . GLU B 1 114 ? 20.822 27.694 3.769 1.00 8.96 113 GLU B O 1
ATOM 2109 N N . VAL B 1 115 ? 19.518 26.720 5.346 1.00 8.04 114 VAL B N 1
ATOM 2110 C CA . VAL B 1 115 ? 19.052 25.633 4.498 1.00 9.00 114 VAL B CA 1
ATOM 2111 C C . VAL B 1 115 ? 17.744 25.101 5.059 1.00 9.13 114 VAL B C 1
ATOM 2112 O O . VAL B 1 115 ? 17.463 25.260 6.245 1.00 9.31 114 VAL B O 1
ATOM 2116 N N . LYS B 1 116 ? 16.938 24.479 4.198 1.00 10.56 115 LYS B N 1
ATOM 2117 C CA . LYS B 1 116 ? 15.667 23.892 4.614 1.00 11.73 115 LYS B CA 1
ATOM 2118 C C . LYS B 1 116 ? 15.766 22.376 4.631 1.00 11.62 115 LYS B C 1
ATOM 2119 O O . LYS B 1 116 ? 16.537 21.789 3.875 1.00 14.79 115 LYS B O 1
ATOM 2125 N N . ASN B 1 117 ? 14.973 21.734 5.478 1.00 11.11 116 ASN B N 1
ATOM 2126 C CA . ASN B 1 117 ? 14.794 20.296 5.378 1.00 11.38 116 ASN B CA 1
ATOM 2127 C C . ASN B 1 117 ? 13.625 19.963 4.452 1.00 11.39 116 ASN B C 1
ATOM 2128 O O . ASN B 1 117 ? 12.980 20.856 3.885 1.00 11.73 116 ASN B O 1
ATOM 2133 N N . ALA B 1 118 ? 13.377 18.668 4.284 1.00 12.35 117 ALA B N 1
ATOM 2134 C CA . ALA B 1 118 ? 12.362 18.197 3.336 1.00 13.66 117 ALA B CA 1
ATOM 2135 C C . ALA B 1 118 ? 10.958 18.646 3.730 1.00 14.73 117 ALA B C 1
ATOM 2136 O O . ALA B 1 118 ? 10.085 18.795 2.872 1.00 16.38 117 ALA B O 1
ATOM 2138 N N . LYS B 1 119 ? 10.722 18.830 5.023 1.00 15.13 118 LYS B N 1
ATOM 2139 C CA . LYS B 1 119 ? 9.431 19.331 5.509 1.00 15.76 118 LYS B CA 1
ATOM 2140 C C . LYS B 1 119 ? 9.256 20.827 5.279 1.00 14.90 118 LYS B C 1
ATOM 2141 O O . LYS B 1 119 ? 8.149 21.352 5.420 1.00 16.91 118 LYS B O 1
ATOM 2147 N N . GLY B 1 120 ? 10.336 21.514 4.921 1.00 13.53 119 GLY B N 1
ATOM 2148 C CA . GLY B 1 120 ? 10.288 22.934 4.639 1.00 12.75 119 GLY B CA 1
ATOM 2149 C C . GLY B 1 120 ? 10.719 23.831 5.787 1.00 12.01 119 GLY B C 1
ATOM 2150 O O . GLY B 1 120 ? 10.599 25.052 5.678 1.00 13.42 119 GLY B O 1
ATOM 2151 N N . ARG B 1 121 ? 11.224 23.260 6.882 1.00 10.18 120 ARG B N 1
ATOM 2152 C CA . ARG B 1 121 ? 11.696 24.074 7.984 1.00 9.75 1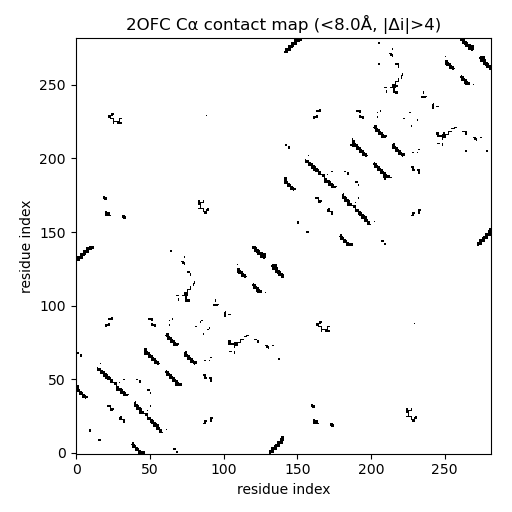20 ARG B CA 1
ATOM 2153 C C . ARG B 1 121 ? 13.054 24.663 7.635 1.00 9.45 120 ARG B C 1
ATOM 2154 O O . ARG B 1 121 ? 13.929 23.958 7.140 1.00 10.17 120 ARG B O 1
ATOM 2162 N N . ASN B 1 122 ? 13.218 25.949 7.936 1.00 9.16 121 ASN B N 1
ATOM 2163 C CA . ASN B 1 122 ? 14.493 26.660 7.780 1.00 8.99 121 ASN B CA 1
ATOM 2164 C C . ASN B 1 122 ? 15.368 26.523 9.022 1.00 8.09 121 ASN B C 1
ATOM 2165 O O . ASN B 1 122 ? 14.873 26.550 10.148 1.00 8.78 121 ASN B O 1
ATOM 2170 N N . PHE B 1 123 ? 16.673 26.462 8.789 1.00 7.71 122 PHE B N 1
ATOM 2171 C CA . PHE B 1 123 ? 17.689 26.475 9.837 1.00 7.39 122 PHE B CA 1
ATOM 2172 C C . PHE B 1 123 ? 18.761 27.459 9.399 1.00 6.99 122 PHE B C 1
ATOM 2173 O O . PHE B 1 123 ? 19.174 27.415 8.241 1.00 7.75 122 PHE B O 1
ATOM 2181 N N . GLU B 1 124 ? 19.232 28.312 10.312 1.00 7.24 123 GLU B N 1
ATOM 2182 C CA . GLU B 1 124 ? 20.226 29.327 9.963 1.00 6.89 123 GLU B CA 1
ATOM 2183 C C . GLU B 1 124 ? 21.277 29.436 11.041 1.00 5.37 123 GLU B C 1
ATOM 2184 O O . GLU B 1 124 ? 20.963 29.435 12.232 1.00 6.59 123 GLU B O 1
ATOM 2195 N N . ILE B 1 125 ? 22.525 29.588 10.621 1.00 5.02 124 ILE B N 1
ATOM 2196 C CA . ILE B 1 125 ? 23.603 30.027 11.495 1.00 5.11 124 ILE B CA 1
ATOM 2197 C C . ILE B 1 125 ? 24.067 31.382 10.997 1.00 5.22 124 ILE B C 1
ATOM 2198 O O . ILE B 1 125 ? 24.332 31.546 9.808 1.00 6.64 124 ILE B O 1
ATOM 2203 N N . VAL B 1 126 ? 24.153 32.359 11.902 1.00 5.12 125 VAL B N 1
ATOM 2204 C CA . VAL B 1 126 ? 24.746 33.637 11.578 1.00 5.45 125 VAL B CA 1
ATOM 2205 C C . VAL B 1 126 ? 25.702 34.036 12.690 1.00 4.60 125 VAL B C 1
ATOM 2206 O O . VAL B 1 126 ? 25.334 34.105 13.858 1.00 4.90 125 VAL B O 1
ATOM 2213 N N . TYR B 1 127 ? 26.944 34.323 12.308 1.00 4.50 126 TYR B N 1
ATOM 2214 C CA . TYR B 1 127 ? 27.909 34.869 13.243 1.00 4.70 126 TYR B CA 1
ATOM 2215 C C . TYR B 1 127 ? 27.670 36.365 13.382 1.00 4.72 126 TYR B C 1
ATOM 2216 O O . TYR B 1 127 ? 27.843 37.136 12.433 1.00 6.18 126 TYR B O 1
ATOM 2225 N N . THR B 1 128 ? 27.291 36.775 14.586 1.00 4.82 127 THR B N 1
ATOM 2226 C CA . THR B 1 128 ? 27.109 38.171 14.921 1.00 5.67 127 THR B CA 1
ATOM 2227 C C . THR B 1 128 ? 28.438 38.853 15.280 1.00 5.17 127 THR B C 1
ATOM 2228 O O . THR B 1 128 ? 28.556 40.068 15.131 1.00 6.56 127 THR B O 1
ATOM 2232 N N . GLU B 1 129 ? 29.416 38.086 15.763 1.00 5.44 128 GLU B N 1
ATOM 2233 C CA . GLU B 1 129 ? 30.795 38.536 15.854 1.00 5.65 128 GLU B CA 1
ATOM 2234 C C . GLU B 1 129 ? 31.584 37.503 15.066 1.00 5.27 128 GLU B C 1
ATOM 2235 O O . GLU B 1 129 ? 31.754 36.364 15.494 1.00 6.06 128 GLU B O 1
ATOM 2246 N N . ALA B 1 130 ? 31.981 37.917 13.862 1.00 5.53 129 ALA B N 1
ATOM 2247 C CA . ALA B 1 130 ? 32.530 37.033 12.852 1.00 5.45 129 ALA B CA 1
ATOM 2248 C C . ALA B 1 130 ? 34.027 37.194 12.651 1.00 5.43 129 ALA B C 1
ATOM 2249 O O . ALA B 1 130 ? 34.571 36.603 11.721 1.00 5.93 129 ALA B O 1
ATOM 2251 N N . GLU B 1 131 ? 34.694 37.979 13.495 1.00 6.11 130 GLU B N 1
ATOM 2252 C CA . GLU B 1 131 ? 36.133 38.223 13.359 1.00 7.34 130 GLU B CA 1
ATOM 2253 C C . GLU B 1 131 ? 36.889 37.832 14.619 1.00 7.45 130 GLU B C 1
ATOM 2254 O O . GLU B 1 131 ? 36.373 37.865 15.734 1.00 8.26 130 GLU B O 1
ATOM 2260 N N . GLY B 1 132 ? 38.141 37.455 14.429 1.00 8.55 131 GLY B N 1
ATOM 2261 C CA . GLY B 1 132 ? 39.047 37.230 15.537 1.00 8.56 131 GLY B CA 1
ATOM 2262 C C . GLY B 1 132 ? 38.859 35.891 16.229 1.00 7.87 131 GLY B C 1
ATOM 2263 O O . GLY B 1 132 ? 38.344 34.929 15.645 1.00 8.17 131 GLY B O 1
ATOM 2264 N N . ASN B 1 133 ? 39.307 35.830 17.480 1.00 7.42 132 ASN B N 1
ATOM 2265 C CA . ASN B 1 133 ? 39.385 34.567 18.191 1.00 7.45 132 ASN B CA 1
ATOM 2266 C C . ASN B 1 133 ? 38.249 34.318 19.175 1.00 6.63 132 ASN B C 1
ATOM 2267 O O . ASN B 1 133 ? 38.197 33.246 19.766 1.00 7.96 132 ASN B O 1
ATOM 2272 N N . ASP B 1 134 ? 37.362 35.294 19.337 1.00 7.08 133 ASP B N 1
ATOM 2273 C CA . ASP B 1 134 ? 36.225 35.204 20.245 1.00 6.92 133 ASP B CA 1
ATOM 2274 C C . ASP B 1 134 ? 34.949 35.427 19.429 1.00 6.05 133 ASP B C 1
ATOM 2275 O O . ASP B 1 134 ? 34.481 36.560 19.277 1.00 7.61 133 ASP B O 1
ATOM 2280 N N . LEU B 1 135 ? 34.444 34.345 18.851 1.00 5.34 134 LEU B N 1
ATOM 2281 C CA . LEU B 1 135 ? 33.418 34.391 17.822 1.00 5.05 134 LEU B CA 1
ATOM 2282 C C . LEU B 1 135 ? 32.058 34.098 18.442 1.00 4.74 134 LEU B C 1
ATOM 2283 O O . LEU B 1 135 ? 31.965 33.294 19.373 1.00 5.18 134 LEU B O 1
ATOM 2288 N N . HIS B 1 136 ? 30.997 34.712 17.919 1.00 4.77 135 HIS B N 1
ATOM 2289 C CA . HIS B 1 136 ? 29.655 34.568 18.477 1.00 5.13 135 HIS B CA 1
ATOM 2290 C C . HIS B 1 136 ? 28.684 34.321 17.346 1.00 4.75 135 HIS B C 1
ATOM 2291 O O . HIS B 1 136 ? 28.692 35.052 16.348 1.00 5.18 135 HIS B O 1
ATOM 2298 N N . ALA B 1 137 ? 27.852 33.296 17.498 1.00 4.77 136 ALA B N 1
ATOM 2299 C CA . ALA B 1 137 ? 26.877 32.931 16.486 1.00 5.03 136 ALA B CA 1
ATOM 2300 C C . ALA B 1 137 ? 25.518 32.634 17.082 1.00 4.77 136 ALA B C 1
ATOM 2301 O O . ALA B 1 137 ? 25.407 32.108 18.188 1.00 5.67 136 ALA B O 1
ATOM 2303 N N . ASN B 1 138 ? 24.490 32.948 16.297 1.00 4.73 137 ASN B N 1
ATOM 2304 C CA . ASN B 1 138 ? 23.136 32.498 16.540 1.00 4.73 137 ASN B CA 1
ATOM 2305 C C . ASN B 1 138 ? 22.816 31.302 15.660 1.00 4.72 137 ASN B C 1
ATOM 2306 O O . ASN B 1 138 ? 23.145 31.304 14.476 1.00 5.68 137 ASN B O 1
ATOM 2311 N N . LEU B 1 139 ? 22.154 30.307 16.248 1.00 4.77 138 LEU B N 1
ATOM 2312 C CA . LEU B 1 139 ? 21.531 29.216 15.511 1.00 5.26 138 LEU B CA 1
ATOM 2313 C C . LEU B 1 139 ? 20.039 29.456 15.626 1.00 5.61 138 LEU B C 1
ATOM 2314 O O . LEU B 1 139 ? 19.493 29.440 16.734 1.00 6.36 138 LEU B O 1
ATOM 2319 N N . ILE B 1 140 ? 19.387 29.724 14.495 1.00 5.91 139 ILE B N 1
ATOM 2320 C CA . ILE B 1 140 ? 17.990 30.109 14.462 1.00 6.41 139 ILE B CA 1
ATOM 2321 C C . ILE B 1 140 ? 17.213 28.998 13.773 1.00 6.61 139 ILE B C 1
ATOM 2322 O O . ILE B 1 140 ? 17.457 28.673 12.602 1.00 7.80 139 ILE B O 1
ATOM 2331 N N . ILE B 1 141 ? 16.260 28.424 14.507 1.00 6.87 140 ILE B N 1
ATOM 2332 C CA . ILE B 1 141 ? 15.423 27.352 13.994 1.00 7.88 140 ILE B CA 1
ATOM 2333 C C . ILE B 1 141 ? 14.075 27.951 13.608 1.00 8.39 140 ILE B C 1
ATOM 2334 O O . ILE B 1 141 ? 13.453 28.667 14.401 1.00 8.83 140 ILE B O 1
ATOM 2339 N N . GLY B 1 142 ? 13.636 27.665 12.382 1.00 8.86 141 GLY B N 1
ATOM 2340 C CA . GLY B 1 142 ? 12.348 28.132 11.870 1.00 9.66 141 GLY B CA 1
ATOM 2341 C C . GLY B 1 142 ? 11.194 27.193 12.135 1.00 9.58 141 GLY B C 1
ATOM 2342 O O . GLY B 1 142 ? 10.144 27.325 11.466 1.00 11.06 141 GLY B O 1
#

Solvent-accessible surface area: 12146 Å² total; per-residue (Å²): 112,20,88,0,9,0,127,48,102,70,88,45,136,102,16,135,4,62,45,1,0,13,0,0,8,75,101,32,109,0,13,33,0,48,94,69,127,133,29,16,12,0,46,0,31,18,32,23,0,0,0,0,0,17,3,56,0,135,71,46,12,14,0,0,0,0,0,0,1,34,98,157,76,21,0,0,11,7,19,17,95,26,53,53,79,47,0,0,3,28,0,0,61,36,0,31,83,65,146,87,30,49,61,8,26,94,142,50,48,33,78,62,94,45,126,12,94,147,45,24,38,0,43,0,45,11,84,86,27,108,44,78,77,2,44,2,26,0,54,3,31,111,22,88,0,11,0,128,47,102,67,83,46,135,105,16,136,3,62,42,0,0,15,0,0,11,78,103,34,110,0,14,36,0,45,87,74,124,133,32,14,14,0,42,1,32,18,31,26,0,0,0,0,0,16,3,56,0,139,68,49,12,13,0,0,0,0,0,0,1,41,93,154,112,39,0,1,15,7,20,18,92,28,53,54,80,45,1,0,3,28,0,0,57,37,0,28,81,67,139,87,32,41,77,12,25,90,144,37,53,37,75,65,95,44,122,14,95,138,44,21,38,0,42,0,38,12,94,74,25,138,46,78,77,1,63,2,28,0,49,3,30

B-factor: mean 10.91, std 7.23, range [3.69, 53.17]

Nearest PDB structures (foldseek):
  2ofc-assembly1_A  TM=1.007E+00  e=7.254E-30  Agroathelia rolfsii
  4z2q-assembly1_B  TM=1.004E+00  e=9.482E-29  Agroathelia rolfsii
  4z2s-assembly2_B  TM=1.005E+00  e=9.482E-29  Agroathelia rolfsii
  1x99-assembly1_A  TM=9.815E-01  e=8.270E-22  Xerocomellus chrysenteron
  3qds-assembly1_A  TM=9.849E-01  e=2.828E-21  Boletus edulis

Secondary structure (DSSP, 8-state):
-EEEEEEEEE--TT--EEEEEEEE-SSTT-EEEEEETTEEEEEESSSS-EEEEEEEETTS-EEEEEEEEETTEEEEEEEES--TT--HHHHHHHTTTSHHHHHHHHT--SEEEEE-TT--EEEEEEEE-SSSEEEEEEEE-/-EEEEEEEEE--TT--EEEEEEEE-SSTT-EEEEEETTEEEEEESSTT-EEEEEEEETTS-EEEEEEEEETTEEEEEEEES--TT--HHHHHHHTTTSHHHHHHHHT--SEEEEE-TT--EEEEEEEE-SSSEEEEEEEE-

Foldseek 3Di:
DFKEKEDEAEDDVVWDKDWDDKAWDPPLPIWDWDDDPNITMTDGNDADIKMKTKIATPVGWIKIWMWGHHPQFIAIDMGTPDDPPCDRVNLRCCCVPPVVNVVRRVVSDQKDWDADPVGKIWMKHWPQGHDRYTYIYIYTD/DFKEKEDEAEDDVVWDKDWDDKAWDPPLPIWDWDDDPNITMTDGNDADIKMKTKMATPVGWIKIWIWGHHPQWIAIDMGTPDDPPCDRVNLRCCCVPPVVNVVRRNVRDQKDWDAYPVGKIWMKHWPAGHDRYTYIYIYTD